Protein AF-A0A3N4SSG2-F1 (afdb_monomer_lite)

Radius of gyration: 21.21 Å; chains: 1; bounding box: 49×54×60 Å

Sequence (243 aa):
MAHTASTTADAMEAFRTALRAQTAEPPPATEAPTWLWRLATALHGELPPPDADAWATRLRDLLRTAGAPAGLRAVHVWQTDTVLPLLAEAVDIDTAASADLHRAAARGATADRDTWRAALHPVLLCLHEAAYDRASAYAEGHAGARDYALANGHSAAEADAYGHEYARLSSGANARAFAETHAEALGPALAAAYAADDCPAYADTYPGAQVRAVVRASTARDDGSAAQHLAEGLLTALTAPRR

Structure (mmCIF, N/CA/C/O backbone):
data_AF-A0A3N4SSG2-F1
#
_entry.id   AF-A0A3N4SSG2-F1
#
loop_
_atom_site.group_PDB
_atom_site.id
_atom_site.type_symbol
_atom_site.label_atom_id
_atom_site.label_alt_id
_atom_site.label_comp_id
_atom_site.label_asym_id
_atom_site.label_entity_id
_atom_site.label_seq_id
_atom_site.pdbx_PDB_ins_code
_atom_site.Cartn_x
_atom_site.Cartn_y
_atom_site.Cartn_z
_atom_site.occupancy
_atom_site.B_iso_or_equiv
_atom_site.auth_seq_id
_atom_site.auth_comp_id
_atom_site.auth_asym_id
_atom_site.auth_atom_id
_atom_site.pdbx_PDB_model_num
ATOM 1 N N . MET A 1 1 ? -9.831 32.848 24.841 1.00 53.44 1 MET A N 1
ATOM 2 C CA . MET A 1 1 ? -10.361 32.075 23.692 1.00 53.44 1 MET A CA 1
ATOM 3 C C . MET A 1 1 ? -9.525 32.218 22.416 1.00 53.44 1 MET A C 1
ATOM 5 O O . MET A 1 1 ? -9.456 31.251 21.678 1.00 53.44 1 MET A O 1
ATOM 9 N N . ALA A 1 2 ? -8.832 33.340 22.164 1.00 55.56 2 ALA A N 1
ATOM 10 C CA . ALA A 1 2 ? -7.980 33.493 20.970 1.00 55.56 2 ALA A CA 1
ATOM 11 C C . ALA A 1 2 ? -6.702 32.619 20.964 1.00 55.56 2 ALA A C 1
ATOM 13 O O . ALA A 1 2 ? -6.303 32.120 19.918 1.00 55.56 2 ALA A O 1
ATOM 14 N N . HIS A 1 3 ? -6.086 32.382 22.129 1.00 55.62 3 HIS A N 1
ATOM 15 C CA . HIS A 1 3 ? -4.830 31.624 22.226 1.00 55.62 3 HIS A CA 1
ATOM 16 C C . HIS A 1 3 ? -4.984 30.143 21.825 1.00 55.62 3 HIS A C 1
ATOM 18 O O . HIS A 1 3 ? -4.148 29.601 21.118 1.00 55.62 3 HIS A O 1
ATOM 24 N N . THR A 1 4 ? -6.100 29.508 22.195 1.00 63.19 4 THR A N 1
ATOM 25 C CA . THR A 1 4 ? -6.362 28.076 21.961 1.00 63.19 4 THR A CA 1
ATOM 26 C C . THR A 1 4 ? -6.702 27.753 20.498 1.00 63.19 4 THR A C 1
ATOM 28 O O . THR A 1 4 ? -6.376 26.674 20.002 1.00 63.19 4 THR A O 1
ATOM 31 N N . ALA A 1 5 ? -7.337 28.695 19.791 1.00 62.78 5 ALA A N 1
ATOM 32 C CA . ALA A 1 5 ? -7.659 28.556 18.371 1.00 62.78 5 ALA A CA 1
ATOM 33 C C . ALA A 1 5 ? -6.403 28.654 17.487 1.00 62.78 5 ALA A C 1
ATOM 35 O O . ALA A 1 5 ? -6.256 27.856 16.564 1.00 62.78 5 ALA A O 1
ATOM 36 N N . SER A 1 6 ? -5.471 29.560 17.823 1.00 70.00 6 SER A N 1
ATOM 37 C CA . SER A 1 6 ? -4.174 29.683 17.135 1.00 70.00 6 SER A CA 1
ATOM 38 C C . SER A 1 6 ? -3.381 28.379 17.218 1.00 70.00 6 SER A C 1
ATOM 40 O O . SER A 1 6 ? -3.009 27.823 16.195 1.00 70.00 6 SER A O 1
ATOM 42 N N . THR A 1 7 ? -3.252 27.802 18.418 1.00 74.94 7 THR A N 1
ATOM 43 C CA . THR A 1 7 ? -2.507 26.549 18.631 1.00 74.94 7 THR A CA 1
ATOM 44 C C . THR A 1 7 ? -3.068 25.366 17.833 1.00 74.94 7 THR A C 1
ATOM 46 O O . THR A 1 7 ? -2.316 24.493 17.407 1.00 74.94 7 THR A O 1
ATOM 49 N N . THR A 1 8 ? -4.385 25.326 17.607 1.00 79.50 8 THR A N 1
ATOM 50 C CA . THR A 1 8 ? -5.027 24.246 16.838 1.00 79.50 8 THR A CA 1
ATOM 51 C C . THR A 1 8 ? -4.768 24.394 15.337 1.00 79.50 8 THR A C 1
ATOM 53 O O . THR A 1 8 ? -4.483 23.403 14.665 1.00 79.50 8 THR A O 1
ATOM 56 N N . ALA A 1 9 ? -4.830 25.625 14.818 1.00 81.69 9 ALA A N 1
ATOM 57 C CA . ALA A 1 9 ? -4.500 25.917 13.426 1.00 81.69 9 ALA A CA 1
ATOM 58 C C . ALA A 1 9 ? -3.014 25.645 13.133 1.00 81.69 9 ALA A C 1
ATOM 60 O O . ALA A 1 9 ? -2.699 24.973 12.152 1.00 81.69 9 ALA A O 1
ATOM 61 N N . ASP A 1 10 ? -2.124 26.062 14.037 1.00 86.38 10 ASP A N 1
ATOM 62 C CA . ASP A 1 10 ? -0.678 25.843 13.923 1.00 86.38 10 ASP A CA 1
ATOM 63 C C . ASP A 1 10 ? -0.332 24.342 13.933 1.00 86.38 10 ASP A C 1
ATOM 65 O O . ASP A 1 10 ? 0.482 23.870 13.138 1.00 86.38 10 ASP A O 1
ATOM 69 N N . ALA A 1 11 ? -1.006 23.552 14.779 1.00 87.50 11 ALA A N 1
ATOM 70 C CA . ALA A 1 11 ? -0.827 22.102 14.824 1.00 87.50 11 ALA A CA 1
ATOM 71 C C . ALA A 1 11 ? -1.341 21.390 13.557 1.00 87.50 11 ALA A C 1
ATOM 73 O O . ALA A 1 11 ? -0.741 20.403 13.125 1.00 87.50 11 ALA A O 1
ATOM 74 N N . MET A 1 12 ? -2.439 21.867 12.960 1.00 91.12 12 MET A N 1
ATOM 75 C CA . MET A 1 12 ? -2.950 21.337 11.691 1.00 91.12 12 MET A CA 1
ATOM 76 C C . MET A 1 12 ? -1.987 21.635 10.538 1.00 91.12 12 MET A C 1
ATOM 78 O O . MET A 1 12 ? -1.704 20.751 9.729 1.00 91.12 12 MET A O 1
ATOM 82 N N . GLU A 1 13 ? -1.448 22.852 10.471 1.00 92.25 13 GLU A N 1
ATOM 83 C CA . GLU A 1 13 ? -0.504 23.209 9.413 1.00 92.25 13 GLU A CA 1
ATOM 84 C C . GLU A 1 13 ? 0.823 22.455 9.553 1.00 92.25 13 GLU A C 1
ATOM 86 O O . GLU A 1 13 ? 1.361 21.974 8.556 1.00 92.25 13 GLU A O 1
ATOM 91 N N . ALA A 1 14 ? 1.311 22.250 10.781 1.00 92.12 14 ALA A N 1
ATOM 92 C CA . ALA A 1 14 ? 2.476 21.404 11.035 1.00 92.12 14 ALA A CA 1
ATOM 93 C C . ALA A 1 14 ? 2.246 19.951 10.580 1.00 92.12 14 ALA A C 1
ATOM 95 O O . ALA A 1 14 ? 3.124 19.351 9.961 1.00 92.12 14 ALA A O 1
ATOM 96 N N . PHE A 1 15 ? 1.054 19.399 10.833 1.00 93.81 15 PHE A N 1
ATOM 97 C CA . PHE A 1 15 ? 0.670 18.056 10.387 1.00 93.81 15 PHE A CA 1
ATOM 98 C C . PHE A 1 15 ? 0.679 17.933 8.857 1.00 93.81 15 PHE A C 1
ATOM 100 O O . PHE A 1 15 ? 1.317 17.029 8.317 1.00 93.81 15 PHE A O 1
ATOM 107 N N . ARG A 1 16 ? 0.040 18.870 8.146 1.00 94.56 16 ARG A N 1
ATOM 108 C CA . ARG A 1 16 ? 0.038 18.884 6.673 1.00 94.56 16 ARG A CA 1
ATOM 109 C C . ARG A 1 16 ? 1.433 19.104 6.100 1.00 94.56 16 ARG A C 1
ATOM 111 O O . ARG A 1 16 ? 1.817 18.426 5.155 1.00 94.56 16 ARG A O 1
ATOM 118 N N . THR A 1 17 ? 2.210 20.012 6.686 1.00 94.56 17 THR A N 1
ATOM 119 C CA . THR A 1 17 ? 3.595 20.273 6.271 1.00 94.56 17 THR A CA 1
ATOM 120 C C . THR A 1 17 ? 4.450 19.015 6.378 1.00 94.56 17 THR A C 1
ATOM 122 O O . THR A 1 17 ? 5.192 18.709 5.451 1.00 94.56 17 THR A O 1
ATOM 125 N N . ALA A 1 18 ? 4.309 18.250 7.462 1.00 95.38 18 ALA A N 1
ATOM 126 C CA . ALA A 1 18 ? 5.030 16.996 7.644 1.00 95.38 18 ALA A CA 1
ATOM 127 C C . ALA A 1 18 ? 4.637 15.925 6.609 1.00 95.38 18 ALA A C 1
ATOM 129 O O . ALA A 1 18 ? 5.519 15.260 6.066 1.00 95.38 18 ALA A O 1
ATOM 130 N N . LEU A 1 19 ? 3.344 15.805 6.273 1.00 95.62 19 LEU A N 1
ATOM 131 C CA . LEU A 1 19 ? 2.875 14.907 5.206 1.00 95.62 19 LEU A CA 1
ATOM 132 C C . LEU A 1 19 ? 3.414 15.322 3.830 1.00 95.62 19 LEU A C 1
ATOM 134 O O . LEU A 1 19 ? 3.999 14.498 3.132 1.00 95.62 19 LEU A O 1
ATOM 138 N N . ARG A 1 20 ? 3.310 16.612 3.477 1.00 94.69 20 ARG A N 1
ATOM 139 C CA . ARG A 1 20 ? 3.844 17.165 2.217 1.00 94.69 20 ARG A CA 1
ATOM 140 C C . ARG A 1 20 ? 5.356 16.956 2.093 1.00 94.69 20 ARG A C 1
ATOM 142 O O . ARG A 1 20 ? 5.851 16.652 1.014 1.00 94.69 20 ARG A O 1
ATOM 149 N N . ALA A 1 21 ? 6.085 17.113 3.198 1.00 94.31 21 ALA A N 1
ATOM 150 C CA . ALA A 1 21 ? 7.526 16.879 3.271 1.00 94.31 21 ALA A CA 1
ATOM 151 C C . ALA A 1 21 ? 7.902 15.389 3.382 1.00 94.31 21 ALA A C 1
ATOM 153 O O . ALA A 1 21 ? 9.087 15.065 3.382 1.00 94.31 21 ALA A O 1
ATOM 154 N N . GLN A 1 22 ? 6.913 14.497 3.492 1.00 92.31 22 GLN A N 1
ATOM 155 C CA . GLN A 1 22 ? 7.077 13.054 3.650 1.00 92.31 22 GLN A CA 1
ATOM 156 C C . GLN A 1 22 ? 8.037 12.669 4.783 1.00 92.31 22 GLN A C 1
ATOM 158 O O . GLN A 1 22 ? 8.913 11.815 4.626 1.00 92.31 22 GLN A O 1
ATOM 163 N N . THR A 1 23 ? 7.891 13.308 5.946 1.00 92.06 23 THR A N 1
ATOM 164 C CA . THR A 1 23 ? 8.766 13.031 7.091 1.00 92.06 23 THR A CA 1
ATOM 165 C C . THR A 1 23 ? 8.619 11.583 7.561 1.00 92.06 23 THR A C 1
ATOM 167 O O . THR A 1 23 ? 7.528 11.011 7.547 1.00 92.06 23 THR A O 1
ATOM 170 N N . ALA A 1 24 ? 9.720 10.976 8.014 1.00 86.12 24 ALA A N 1
ATOM 171 C CA . ALA A 1 24 ? 9.723 9.581 8.467 1.00 86.12 24 ALA A CA 1
ATOM 172 C C . ALA A 1 24 ? 8.857 9.353 9.720 1.00 86.12 24 ALA A C 1
ATOM 174 O O . ALA A 1 24 ? 8.292 8.273 9.899 1.00 86.12 24 ALA A O 1
ATOM 175 N N . GLU A 1 25 ? 8.742 10.379 10.563 1.00 87.31 25 GLU A N 1
ATOM 176 C CA . GLU A 1 25 ? 8.008 10.352 11.825 1.00 87.31 25 GLU A CA 1
ATOM 177 C C . GLU A 1 25 ? 6.927 11.441 11.860 1.00 87.31 25 GLU A C 1
ATOM 179 O O . GLU A 1 25 ? 7.105 12.506 11.247 1.00 87.31 25 GLU A O 1
ATOM 184 N N . PRO A 1 26 ? 5.807 11.188 12.566 1.00 88.31 26 PRO A N 1
ATOM 185 C CA . PRO A 1 26 ? 4.766 12.183 12.755 1.00 88.31 26 PRO A CA 1
ATOM 186 C C . PRO A 1 26 ? 5.250 13.315 13.673 1.00 88.31 26 PRO A C 1
ATOM 188 O O . PRO A 1 26 ? 6.042 13.078 14.588 1.00 88.31 26 PRO A O 1
ATOM 191 N N . PRO A 1 27 ? 4.716 14.542 13.526 1.00 87.75 27 PRO A N 1
ATOM 192 C CA . PRO A 1 27 ? 4.934 15.594 14.511 1.00 87.75 27 PRO A CA 1
ATOM 193 C C . PRO A 1 27 ? 4.531 15.120 15.920 1.00 87.75 27 PRO A C 1
ATOM 195 O O . PRO A 1 27 ? 3.478 14.482 16.038 1.00 87.75 27 PRO A O 1
ATOM 198 N N . PRO A 1 28 ? 5.270 15.478 16.991 1.00 78.94 28 PRO A N 1
ATOM 199 C CA . PRO A 1 28 ? 5.044 14.948 18.342 1.00 78.94 28 PRO A CA 1
ATOM 200 C C . PRO A 1 28 ? 3.601 15.074 18.855 1.00 78.94 28 PRO A C 1
ATOM 202 O O . PRO A 1 28 ? 3.103 14.187 19.536 1.00 78.94 28 PRO A O 1
ATOM 205 N N . ALA A 1 29 ? 2.892 16.141 18.476 1.00 78.31 29 ALA A N 1
ATOM 206 C CA . ALA A 1 29 ? 1.505 16.391 18.879 1.00 78.31 29 ALA A CA 1
ATOM 207 C C . ALA A 1 29 ? 0.458 15.484 18.191 1.00 78.31 29 ALA A C 1
ATOM 209 O O . ALA A 1 29 ? -0.743 15.625 18.437 1.00 78.31 29 ALA A O 1
ATOM 210 N N . THR A 1 30 ? 0.875 14.615 17.268 1.00 79.81 30 THR A N 1
ATOM 211 C CA . THR A 1 30 ? -0.032 13.811 16.437 1.00 79.81 30 THR A CA 1
ATOM 212 C C . THR A 1 30 ? -0.451 12.508 17.112 1.00 79.81 30 THR A C 1
ATOM 214 O O . THR A 1 30 ? -1.569 12.060 16.876 1.00 79.81 30 THR A O 1
ATOM 217 N N . GLU A 1 31 ? 0.432 11.913 17.924 1.00 84.19 31 GLU A N 1
ATOM 218 C CA . GLU A 1 31 ? 0.245 10.609 18.594 1.00 84.19 31 GLU A CA 1
ATOM 219 C C . GLU A 1 31 ? -0.129 9.441 17.650 1.00 84.19 31 GLU A C 1
ATOM 221 O O . GLU A 1 31 ? -0.597 8.395 18.093 1.00 84.19 31 GLU A O 1
ATOM 226 N N . ALA A 1 32 ? 0.085 9.578 16.336 1.00 89.44 32 ALA A N 1
ATOM 227 C CA . ALA A 1 32 ? -0.205 8.513 15.379 1.00 89.44 32 ALA A CA 1
ATOM 228 C C . ALA A 1 32 ? 0.829 7.376 15.484 1.00 89.44 32 ALA A C 1
ATOM 230 O O . ALA A 1 32 ? 2.030 7.655 15.524 1.00 89.44 32 ALA A O 1
ATOM 231 N N . PRO A 1 33 ? 0.406 6.097 15.454 1.00 93.69 33 PRO A N 1
ATOM 232 C CA . PRO A 1 33 ? 1.345 4.986 15.401 1.00 93.69 33 PRO A CA 1
ATOM 233 C C . PRO A 1 33 ? 2.116 4.995 14.076 1.00 93.69 33 PRO A C 1
ATOM 235 O O . PRO A 1 33 ? 1.582 5.378 13.031 1.00 93.69 33 PRO A O 1
ATOM 238 N N . THR A 1 34 ? 3.364 4.519 14.102 1.00 94.62 34 THR A N 1
ATOM 239 C CA . THR A 1 34 ? 4.294 4.563 12.959 1.00 94.62 34 THR A CA 1
ATOM 240 C C . THR A 1 34 ? 3.708 3.967 11.682 1.00 94.62 34 THR A C 1
ATOM 242 O O . THR A 1 34 ? 3.887 4.531 10.604 1.00 94.62 34 THR A O 1
ATOM 245 N N . TRP A 1 35 ? 2.972 2.854 11.776 1.00 96.19 35 TRP A N 1
ATOM 246 C CA . TRP A 1 35 ? 2.341 2.244 10.603 1.00 96.19 35 TRP A CA 1
ATOM 247 C C . TRP A 1 35 ? 1.295 3.164 9.961 1.00 96.19 35 TRP A C 1
ATOM 249 O O . TRP A 1 35 ? 1.234 3.250 8.735 1.00 96.19 35 TRP A O 1
ATOM 259 N N . LEU A 1 36 ? 0.502 3.876 10.772 1.00 96.88 36 LEU A N 1
ATOM 260 C CA . LEU A 1 36 ? -0.542 4.772 10.282 1.00 96.88 36 LEU A CA 1
ATOM 261 C C . LEU A 1 36 ? 0.084 6.007 9.655 1.00 96.88 36 LEU A C 1
ATOM 263 O O . LEU A 1 36 ? -0.369 6.444 8.605 1.00 96.88 36 LEU A O 1
ATOM 267 N N . TRP A 1 37 ? 1.150 6.534 10.258 1.00 96.88 37 TRP A N 1
ATOM 268 C CA . TRP A 1 37 ? 1.902 7.631 9.663 1.00 96.88 37 TRP A CA 1
ATOM 269 C C . TRP A 1 37 ? 2.487 7.239 8.300 1.00 96.88 37 TRP A C 1
ATOM 271 O O . TRP A 1 37 ? 2.285 7.950 7.322 1.00 96.88 37 TRP A O 1
ATOM 281 N N . ARG A 1 38 ? 3.119 6.060 8.191 1.00 97.06 38 ARG A N 1
ATOM 282 C CA . ARG A 1 38 ? 3.663 5.547 6.917 1.00 97.06 38 ARG A CA 1
ATOM 283 C C . ARG A 1 38 ? 2.583 5.390 5.838 1.00 97.06 38 ARG A C 1
ATOM 285 O O . ARG A 1 38 ? 2.840 5.725 4.683 1.00 97.06 38 ARG A O 1
ATOM 292 N N . LEU A 1 39 ? 1.393 4.899 6.200 1.00 97.62 39 LEU A N 1
ATOM 293 C CA . LEU A 1 39 ? 0.245 4.836 5.287 1.00 97.62 39 LEU A CA 1
ATOM 294 C C . LEU A 1 39 ? -0.245 6.229 4.896 1.00 97.62 39 LEU A C 1
ATOM 296 O O . LEU A 1 39 ? -0.466 6.487 3.718 1.00 97.62 39 LEU A O 1
ATOM 300 N N . ALA A 1 40 ? -0.395 7.124 5.871 1.00 97.50 40 ALA A N 1
ATOM 301 C CA . ALA A 1 40 ? -0.956 8.441 5.639 1.00 97.50 40 ALA A CA 1
ATOM 302 C C . ALA A 1 40 ? -0.068 9.310 4.753 1.00 97.50 40 ALA A C 1
ATOM 304 O O . ALA A 1 40 ? -0.571 9.962 3.844 1.00 97.50 40 ALA A O 1
ATOM 305 N N . THR A 1 41 ? 1.245 9.261 4.967 1.00 97.56 41 THR A N 1
ATOM 306 C CA . THR A 1 41 ? 2.227 9.926 4.110 1.00 97.56 41 THR A CA 1
ATOM 307 C C . THR A 1 41 ? 2.172 9.397 2.680 1.00 97.56 41 THR A C 1
ATOM 309 O O . THR A 1 41 ? 2.202 10.184 1.739 1.00 97.56 41 THR A O 1
ATOM 312 N N . ALA A 1 42 ? 2.060 8.076 2.499 1.00 97.19 42 ALA A N 1
ATOM 313 C CA . ALA A 1 42 ? 1.954 7.495 1.165 1.00 97.19 42 ALA A CA 1
ATOM 314 C C . ALA A 1 42 ? 0.651 7.902 0.466 1.00 97.19 42 ALA A C 1
ATOM 316 O O . ALA A 1 42 ? 0.705 8.368 -0.662 1.00 97.19 42 ALA A O 1
ATOM 317 N N . LEU A 1 43 ? -0.498 7.789 1.137 1.00 97.25 43 LEU A N 1
ATOM 318 C CA . LEU A 1 43 ? -1.795 8.169 0.567 1.00 97.25 43 LEU A CA 1
ATOM 319 C C . LEU A 1 43 ? -1.865 9.664 0.246 1.00 97.25 43 LEU A C 1
ATOM 321 O O . LEU A 1 43 ? -2.325 10.023 -0.829 1.00 97.25 43 LEU A O 1
ATOM 325 N N . HIS A 1 44 ? -1.363 10.532 1.131 1.00 97.06 44 HIS A N 1
ATOM 326 C CA . HIS A 1 44 ? -1.292 11.975 0.873 1.00 97.06 44 HIS A CA 1
ATOM 327 C C . HIS A 1 44 ? -0.488 12.288 -0.395 1.00 97.06 44 HIS A C 1
ATOM 329 O O . HIS A 1 44 ? -0.930 13.102 -1.197 1.00 97.06 44 HIS A O 1
ATOM 335 N N . GLY A 1 45 ? 0.640 11.600 -0.608 1.00 95.31 45 GLY A N 1
ATOM 336 C CA . GLY A 1 45 ? 1.473 11.777 -1.800 1.00 95.31 45 GLY A CA 1
ATOM 337 C C . GLY A 1 45 ? 0.858 11.263 -3.108 1.00 95.31 45 GLY A C 1
ATOM 338 O O . GLY A 1 45 ? 1.256 11.732 -4.170 1.00 95.31 45 GLY A O 1
ATOM 339 N N . GLU A 1 46 ? -0.093 10.328 -3.043 1.00 94.69 46 GLU A N 1
ATOM 340 C CA . GLU A 1 46 ? -0.791 9.778 -4.218 1.00 94.69 46 GLU A CA 1
ATOM 341 C C . GLU A 1 46 ? -2.095 10.533 -4.548 1.00 94.69 46 GLU A C 1
ATOM 343 O O . GLU A 1 46 ? -2.643 10.380 -5.639 1.00 94.69 46 GLU A O 1
ATOM 348 N N . LEU A 1 47 ? -2.611 11.352 -3.625 1.00 94.38 47 LEU A N 1
ATOM 349 C CA . LEU A 1 47 ? -3.816 12.154 -3.839 1.00 94.38 47 LEU A CA 1
ATOM 350 C C . LEU A 1 47 ? -3.505 13.465 -4.588 1.00 94.38 47 LEU A C 1
ATOM 352 O O . LEU A 1 47 ? -2.457 14.079 -4.363 1.00 94.38 47 LEU A O 1
ATOM 356 N N . PRO A 1 48 ? -4.438 13.981 -5.413 1.00 91.19 48 PRO A N 1
ATOM 357 C CA . PRO A 1 48 ? -4.338 15.335 -5.948 1.00 91.19 48 PRO A CA 1
ATOM 358 C C . PRO A 1 48 ? -4.201 16.374 -4.818 1.00 91.19 48 PRO A C 1
ATOM 360 O O . PRO A 1 48 ? -4.892 16.252 -3.805 1.00 91.19 48 PRO A O 1
ATOM 363 N N . PRO A 1 49 ? -3.388 17.442 -4.971 1.00 86.50 49 PRO A N 1
ATOM 364 C CA . PRO A 1 49 ? -3.111 18.392 -3.889 1.00 86.50 49 PRO A CA 1
ATOM 365 C C . PRO A 1 49 ? -4.329 18.952 -3.123 1.00 86.50 49 PRO A C 1
ATOM 367 O O . PRO A 1 49 ? -4.264 18.987 -1.891 1.00 86.50 49 PRO A O 1
ATOM 370 N N . PRO A 1 50 ? -5.438 19.383 -3.771 1.00 86.69 50 PRO A N 1
ATOM 371 C CA . PRO A 1 50 ? -6.593 19.886 -3.024 1.00 86.69 50 PRO A CA 1
ATOM 372 C C . PRO A 1 50 ? -7.277 18.792 -2.187 1.00 86.69 50 PRO A C 1
ATOM 374 O O . PRO A 1 50 ? -7.714 19.064 -1.067 1.00 86.69 50 PRO A O 1
ATOM 377 N N . ASP A 1 51 ? -7.318 17.558 -2.689 1.00 93.75 51 ASP A N 1
ATOM 378 C CA . ASP A 1 51 ? -7.953 16.423 -2.016 1.00 93.75 51 ASP A CA 1
ATOM 379 C C . ASP A 1 51 ? -7.068 15.877 -0.893 1.00 93.75 51 ASP A C 1
ATOM 381 O O . ASP A 1 51 ? -7.563 15.529 0.179 1.00 93.75 51 ASP A O 1
ATOM 385 N N . ALA A 1 52 ? -5.749 15.885 -1.097 1.00 95.12 52 ALA A N 1
ATOM 386 C CA . ALA A 1 52 ? -4.756 15.442 -0.128 1.00 95.12 52 ALA A CA 1
ATOM 387 C C . ALA A 1 52 ? -4.845 16.236 1.187 1.00 95.12 52 ALA A C 1
ATOM 389 O O . ALA A 1 52 ? -4.902 15.654 2.274 1.00 95.12 52 ALA A O 1
ATOM 390 N N . ASP A 1 53 ? -4.917 17.569 1.112 1.00 94.88 53 ASP A N 1
ATOM 391 C CA . ASP A 1 53 ? -4.998 18.431 2.298 1.00 94.88 53 ASP A CA 1
ATOM 392 C C . ASP A 1 53 ? -6.364 18.362 2.997 1.00 94.88 53 ASP A C 1
ATOM 394 O O . ASP A 1 53 ? -6.434 18.442 4.232 1.00 94.88 53 ASP A O 1
ATOM 398 N N . ALA A 1 54 ? -7.446 18.197 2.228 1.00 95.50 54 ALA A N 1
ATOM 399 C CA . ALA A 1 54 ? -8.788 17.992 2.767 1.00 95.50 54 ALA A CA 1
ATOM 400 C C . ALA A 1 54 ? -8.887 16.649 3.509 1.00 95.50 54 ALA A C 1
ATOM 402 O O . ALA A 1 54 ? -9.383 16.585 4.640 1.00 95.50 54 ALA A O 1
ATOM 403 N N . TRP A 1 55 ? -8.352 15.586 2.908 1.00 97.50 55 TRP A N 1
ATOM 404 C CA . TRP A 1 55 ? -8.263 14.261 3.508 1.00 97.50 55 TRP A CA 1
ATOM 405 C C . TRP A 1 55 ? -7.383 14.260 4.768 1.00 97.50 55 TRP A C 1
ATOM 407 O O . TRP A 1 55 ? -7.805 13.759 5.814 1.00 97.50 55 TRP A O 1
ATOM 417 N N . ALA A 1 56 ? -6.213 14.907 4.727 1.00 96.81 56 ALA A N 1
ATOM 418 C CA . ALA A 1 56 ? -5.311 15.031 5.875 1.00 96.81 56 ALA A CA 1
ATOM 419 C C . ALA A 1 56 ? -5.991 15.699 7.081 1.00 96.81 56 ALA A C 1
ATOM 421 O O . ALA A 1 56 ? -5.805 15.272 8.222 1.00 96.81 56 ALA A O 1
ATOM 422 N N . THR A 1 57 ? -6.829 16.713 6.846 1.00 95.31 57 THR A N 1
ATOM 423 C CA . THR A 1 57 ? -7.617 17.339 7.916 1.00 95.31 57 THR A CA 1
ATOM 424 C C . THR A 1 57 ? -8.612 16.380 8.541 1.00 95.31 57 THR A C 1
ATOM 426 O O . THR A 1 57 ? -8.659 16.286 9.767 1.00 95.31 57 THR A O 1
ATOM 429 N N . ARG A 1 58 ? -9.348 15.617 7.725 1.00 96.88 58 ARG A N 1
ATOM 430 C CA . ARG A 1 58 ? -10.294 14.608 8.224 1.00 96.88 58 ARG A CA 1
ATOM 431 C C . ARG A 1 58 ? -9.584 13.535 9.048 1.00 96.88 58 ARG A C 1
ATOM 433 O O . ARG A 1 58 ? -10.062 13.192 10.127 1.00 96.88 58 ARG A O 1
ATOM 440 N N . LEU A 1 59 ? -8.423 13.058 8.593 1.00 96.69 59 LEU A N 1
ATOM 441 C CA . LEU A 1 59 ? -7.602 12.110 9.350 1.00 96.69 59 LEU A CA 1
ATOM 442 C C . LEU A 1 59 ? -7.155 12.696 10.695 1.00 96.69 59 LEU A C 1
ATOM 444 O O . LEU A 1 59 ? -7.264 12.039 11.731 1.00 96.69 59 LEU A O 1
ATOM 448 N N . ARG A 1 60 ? -6.661 13.938 10.704 1.00 94.25 60 ARG A N 1
ATOM 449 C CA . ARG A 1 60 ? -6.190 14.584 11.932 1.00 94.25 60 ARG A CA 1
ATOM 450 C C . ARG A 1 60 ? -7.321 14.798 12.937 1.00 94.25 60 ARG A C 1
ATOM 452 O O . ARG A 1 60 ? -7.119 14.559 14.128 1.00 94.25 60 ARG A O 1
ATOM 459 N N . ASP A 1 61 ? -8.496 15.213 12.475 1.00 93.50 61 ASP A N 1
ATOM 460 C CA . ASP A 1 61 ? -9.676 15.347 13.329 1.00 93.50 61 ASP A CA 1
ATOM 461 C C . ASP A 1 61 ? -10.146 14.003 13.887 1.00 93.50 61 ASP A C 1
ATOM 463 O O . ASP A 1 61 ? -10.500 13.924 15.066 1.00 93.50 61 ASP A O 1
ATOM 467 N N . LEU A 1 62 ? -10.079 12.933 13.090 1.00 93.75 62 LEU A N 1
ATOM 468 C CA . LEU A 1 62 ? -10.356 11.576 13.558 1.00 93.75 62 LEU A CA 1
ATOM 469 C C . LEU A 1 62 ? -9.389 11.186 14.678 1.00 93.75 62 LEU A C 1
ATOM 471 O O . LEU A 1 62 ? -9.833 10.795 15.753 1.00 93.75 62 LEU A O 1
ATOM 475 N N . LEU A 1 63 ? -8.081 11.364 14.480 1.00 92.00 63 LEU A N 1
ATOM 476 C CA . LEU A 1 63 ? -7.075 11.032 15.495 1.00 92.00 63 LEU A CA 1
ATOM 477 C C . LEU A 1 63 ? -7.256 11.831 16.787 1.00 92.00 63 LEU A C 1
ATOM 479 O O . LEU A 1 63 ? -7.066 11.302 17.878 1.00 92.00 63 LEU A O 1
ATOM 483 N N . ARG A 1 64 ? -7.666 13.096 16.680 1.00 90.94 64 ARG A N 1
ATOM 484 C CA . ARG A 1 64 ? -7.934 13.950 17.842 1.00 90.94 64 ARG A CA 1
ATOM 485 C C . ARG A 1 64 ? -9.191 13.528 18.608 1.00 90.94 64 ARG A C 1
ATOM 487 O O . ARG A 1 64 ? -9.247 13.710 19.819 1.00 90.94 64 ARG A O 1
ATOM 494 N N . THR A 1 65 ? -10.216 13.043 17.911 1.00 90.38 65 THR A N 1
ATOM 495 C CA . THR A 1 65 ? -11.529 12.739 18.507 1.00 90.38 65 THR A CA 1
ATOM 496 C C . THR A 1 65 ? -11.640 11.295 18.989 1.00 90.38 65 THR A C 1
ATOM 498 O O . THR A 1 65 ? -12.169 11.061 20.072 1.00 90.38 65 THR A O 1
ATOM 501 N N . ALA A 1 66 ? -11.130 10.339 18.213 1.00 87.31 66 ALA A N 1
ATOM 502 C CA . ALA A 1 66 ? -11.174 8.909 18.510 1.00 87.31 66 ALA A CA 1
ATOM 503 C C . ALA A 1 66 ? -9.900 8.387 19.201 1.00 87.31 66 ALA A C 1
ATOM 505 O O . ALA A 1 66 ? -9.918 7.289 19.757 1.00 87.31 66 ALA A O 1
ATOM 506 N N . GLY A 1 67 ? -8.814 9.166 19.186 1.00 85.94 67 GLY A N 1
ATOM 507 C CA . GLY A 1 67 ? -7.497 8.739 19.651 1.00 85.94 67 GLY A CA 1
ATOM 508 C C . GLY A 1 67 ? -6.752 7.878 18.627 1.00 85.94 67 GLY A C 1
ATOM 509 O O . GLY A 1 67 ? -7.258 7.547 17.551 1.00 85.94 67 GLY A O 1
ATOM 510 N N . 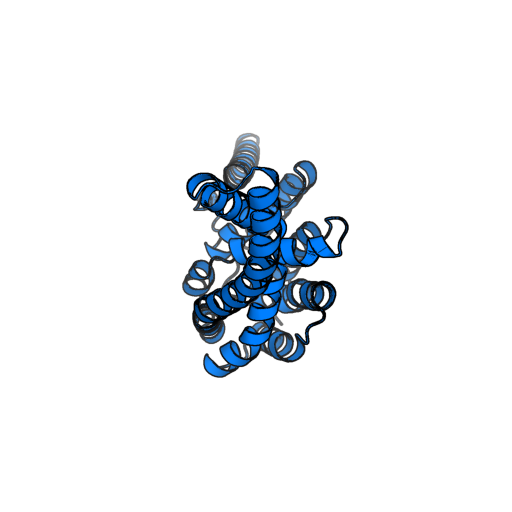ALA A 1 68 ? -5.519 7.513 18.972 1.00 85.31 68 ALA A N 1
ATOM 511 C CA . ALA A 1 68 ? -4.706 6.618 18.162 1.00 85.31 68 ALA A CA 1
ATOM 512 C C . ALA A 1 68 ? -5.310 5.199 18.124 1.00 85.31 68 ALA A C 1
ATOM 514 O O . ALA A 1 68 ? -5.715 4.673 19.168 1.00 85.31 68 ALA A O 1
ATOM 515 N N . PRO A 1 69 ? -5.353 4.538 16.951 1.00 89.06 69 PRO A N 1
ATOM 516 C CA . PRO A 1 69 ? -5.804 3.156 16.877 1.00 89.06 69 PRO A CA 1
ATOM 517 C C . PRO A 1 69 ? -4.848 2.236 17.648 1.00 89.06 69 PRO A C 1
ATOM 519 O O . PRO A 1 69 ? -3.628 2.325 17.514 1.00 89.06 69 PRO A O 1
ATOM 522 N N . ALA A 1 70 ? -5.427 1.321 18.427 1.00 86.88 70 ALA A N 1
ATOM 523 C CA . ALA A 1 70 ? -4.700 0.231 19.071 1.00 86.88 70 ALA A CA 1
ATOM 524 C C . ALA A 1 70 ? -4.805 -1.045 18.222 1.00 86.88 70 ALA A C 1
ATOM 526 O O . ALA A 1 70 ? -5.904 -1.375 17.759 1.00 86.88 70 ALA A O 1
ATOM 527 N N . GLY A 1 71 ? -3.682 -1.750 18.066 1.00 93.62 71 GLY A N 1
ATOM 528 C CA . GLY A 1 71 ? -3.577 -2.957 17.240 1.00 93.62 71 GLY A CA 1
ATOM 529 C C . GLY A 1 71 ? -3.774 -2.696 15.741 1.00 93.62 71 GLY A C 1
ATOM 530 O O . GLY A 1 71 ? -3.848 -1.551 15.280 1.00 93.62 71 GLY A O 1
ATOM 531 N N . LEU A 1 72 ? -3.900 -3.778 14.978 1.00 97.19 72 LEU A N 1
ATOM 532 C CA . LEU A 1 72 ? -4.038 -3.798 13.520 1.00 97.19 72 LEU A CA 1
ATOM 533 C C . LEU A 1 72 ? -5.485 -3.984 13.058 1.00 97.19 72 LEU A C 1
ATOM 535 O O . LEU A 1 72 ? -5.741 -4.133 11.866 1.00 97.19 72 LEU A O 1
ATOM 539 N N . ARG A 1 73 ? -6.475 -3.918 13.956 1.00 96.88 73 ARG A N 1
ATOM 540 C CA . ARG A 1 73 ? -7.891 -4.088 13.584 1.00 96.88 73 ARG A CA 1
ATOM 541 C C . ARG A 1 73 ? -8.316 -3.199 12.408 1.00 96.88 73 ARG A C 1
ATOM 543 O O . ARG A 1 73 ? -8.965 -3.688 11.487 1.00 96.88 73 ARG A O 1
ATOM 550 N N . ALA A 1 74 ? -7.966 -1.912 12.437 1.00 97.19 74 ALA A N 1
ATOM 551 C CA . ALA A 1 74 ? -8.295 -0.986 11.349 1.00 97.19 74 ALA A CA 1
ATOM 552 C C . ALA A 1 74 ? -7.617 -1.395 10.031 1.00 97.19 74 ALA A C 1
ATOM 554 O O . ALA A 1 74 ? -8.227 -1.286 8.974 1.00 97.19 74 ALA A O 1
ATOM 555 N N . VAL A 1 75 ? -6.399 -1.944 10.092 1.00 98.25 75 VAL A N 1
ATOM 556 C CA . VAL A 1 75 ? -5.714 -2.508 8.921 1.00 98.25 75 VAL A CA 1
ATOM 557 C C . VAL A 1 75 ? -6.492 -3.703 8.379 1.00 98.25 75 VAL A C 1
ATOM 559 O O . VAL A 1 75 ? -6.737 -3.758 7.183 1.00 98.25 75 VAL A O 1
ATOM 562 N N . HIS A 1 76 ? -6.945 -4.629 9.225 1.00 98.50 76 HIS A N 1
ATOM 563 C CA . HIS A 1 76 ? -7.721 -5.783 8.762 1.00 98.50 76 HIS A CA 1
ATOM 564 C C . HIS A 1 76 ? -9.066 -5.397 8.125 1.00 98.50 76 HIS A C 1
ATOM 566 O O . HIS A 1 76 ? -9.435 -5.961 7.095 1.00 98.50 76 HIS A O 1
ATOM 572 N N . VAL A 1 77 ? -9.776 -4.419 8.696 1.00 98.31 77 VAL A N 1
ATOM 573 C CA . VAL A 1 77 ? -11.013 -3.881 8.100 1.00 98.31 77 VAL A CA 1
ATOM 574 C C . VAL A 1 77 ? -10.713 -3.241 6.746 1.00 98.31 77 VAL A C 1
ATOM 576 O O . VAL A 1 77 ? -11.336 -3.595 5.753 1.00 98.31 77 VAL A O 1
ATOM 579 N N . TRP A 1 78 ? -9.706 -2.371 6.681 1.00 98.50 78 TRP A N 1
ATOM 580 C CA . TRP A 1 78 ? -9.313 -1.693 5.447 1.00 98.50 78 TRP A CA 1
ATOM 581 C C . TRP A 1 78 ? -8.861 -2.662 4.346 1.00 98.50 78 TRP A C 1
ATOM 583 O O . TRP A 1 78 ? -9.237 -2.509 3.185 1.00 98.50 78 TRP A O 1
ATOM 593 N N . GLN A 1 79 ? -8.106 -3.700 4.710 1.00 98.38 79 GLN A N 1
ATOM 594 C CA . GLN A 1 79 ? -7.692 -4.747 3.779 1.00 98.38 79 GLN A CA 1
ATOM 595 C C . GLN A 1 79 ? -8.905 -5.478 3.190 1.00 98.38 79 GLN A C 1
ATOM 597 O O . GLN A 1 79 ? -8.997 -5.638 1.977 1.00 98.38 79 GLN A O 1
ATOM 602 N N . THR A 1 80 ? -9.867 -5.861 4.035 1.00 98.06 80 THR A N 1
ATOM 603 C CA . THR A 1 80 ? -11.058 -6.620 3.615 1.00 98.06 80 THR A CA 1
ATOM 604 C C . THR A 1 80 ? -12.017 -5.789 2.769 1.00 98.06 80 THR A C 1
ATOM 606 O O . THR A 1 80 ? -12.525 -6.277 1.763 1.00 98.06 80 THR A O 1
ATOM 609 N N . ASP A 1 81 ? -12.282 -4.552 3.187 1.00 97.88 81 ASP A N 1
ATOM 610 C CA . ASP A 1 81 ? -13.379 -3.747 2.644 1.00 97.88 81 ASP A CA 1
ATOM 611 C C . ASP A 1 81 ? -12.916 -2.792 1.534 1.00 97.88 81 ASP A C 1
ATOM 613 O O . ASP A 1 81 ? -13.741 -2.158 0.881 1.00 97.88 81 ASP A O 1
ATOM 617 N N . THR A 1 82 ? -11.604 -2.642 1.323 1.00 97.69 82 THR A N 1
ATOM 618 C CA . THR A 1 82 ? -11.060 -1.689 0.343 1.00 97.69 82 THR A CA 1
ATOM 619 C C . THR A 1 82 ? -9.927 -2.283 -0.483 1.00 97.69 82 THR A C 1
ATOM 621 O O . THR A 1 82 ? -10.048 -2.353 -1.702 1.00 97.69 82 THR A O 1
ATOM 624 N N . VAL A 1 83 ? -8.834 -2.731 0.142 1.00 97.44 83 VAL A N 1
ATOM 625 C CA . VAL A 1 83 ? -7.626 -3.124 -0.609 1.00 97.44 83 VAL A CA 1
ATOM 626 C C . VAL A 1 83 ? -7.859 -4.381 -1.449 1.00 97.44 83 VAL A C 1
ATOM 628 O O . VAL A 1 83 ? -7.594 -4.373 -2.647 1.00 97.44 83 VAL A O 1
ATOM 631 N N . LEU A 1 84 ? -8.361 -5.462 -0.848 1.00 97.31 84 LEU A N 1
ATOM 632 C CA . LEU A 1 84 ? -8.557 -6.733 -1.547 1.00 97.31 84 LEU A CA 1
ATOM 633 C C . LEU A 1 84 ? -9.622 -6.657 -2.657 1.00 97.31 84 LEU A C 1
ATOM 635 O O . LEU A 1 84 ? -9.359 -7.213 -3.723 1.00 97.31 84 LEU A O 1
ATOM 639 N N . PRO A 1 85 ? -10.768 -5.962 -2.487 1.00 95.62 85 PRO A N 1
ATOM 640 C CA . PRO A 1 85 ? -11.698 -5.710 -3.588 1.00 95.62 85 PRO A CA 1
ATOM 641 C C . PRO A 1 85 ? -11.059 -4.953 -4.758 1.00 95.62 85 PRO A C 1
ATOM 643 O O . PRO A 1 85 ? -11.167 -5.403 -5.896 1.00 95.62 85 PRO A O 1
ATOM 646 N N . LEU A 1 86 ? -10.317 -3.871 -4.482 1.00 93.75 86 LEU A N 1
ATOM 647 C CA . LEU A 1 86 ? -9.608 -3.119 -5.525 1.00 93.75 86 LEU A CA 1
ATOM 648 C C . LEU A 1 86 ? -8.599 -3.996 -6.276 1.00 93.75 86 LEU A C 1
ATOM 650 O O . LEU A 1 86 ? -8.473 -3.892 -7.493 1.00 93.75 86 LEU A O 1
ATOM 654 N N . LEU A 1 87 ? -7.887 -4.879 -5.569 1.00 93.25 87 LEU A N 1
ATOM 655 C CA . LEU A 1 87 ? -6.950 -5.808 -6.198 1.00 93.25 87 LEU A CA 1
ATOM 656 C C . LEU A 1 87 ? -7.655 -6.884 -7.023 1.00 93.25 87 LEU A C 1
ATOM 658 O O . LEU A 1 87 ? -7.214 -7.161 -8.135 1.00 93.25 87 LEU A O 1
ATOM 662 N N . ALA A 1 88 ? -8.747 -7.463 -6.524 1.00 93.44 88 ALA A N 1
ATOM 663 C CA . ALA A 1 88 ? -9.520 -8.450 -7.274 1.00 93.44 88 ALA A CA 1
ATOM 664 C C . ALA A 1 88 ? -9.989 -7.878 -8.625 1.00 93.44 88 ALA A C 1
ATOM 666 O O . ALA A 1 88 ? -9.874 -8.547 -9.648 1.00 93.44 88 ALA A O 1
ATOM 667 N N . GLU A 1 89 ? -10.423 -6.616 -8.647 1.00 89.62 89 GLU A N 1
ATOM 668 C CA . GLU A 1 89 ? -10.808 -5.910 -9.875 1.00 89.62 89 GLU A CA 1
ATOM 669 C C . GLU A 1 89 ? -9.609 -5.556 -10.771 1.00 89.62 89 GLU A C 1
ATOM 671 O O . GLU A 1 89 ? -9.701 -5.631 -12.001 1.00 89.62 89 GLU A O 1
ATOM 676 N N . ALA A 1 90 ? -8.479 -5.170 -10.170 1.00 88.50 90 ALA A N 1
ATOM 677 C CA . ALA A 1 90 ? -7.292 -4.735 -10.900 1.00 88.50 90 ALA A CA 1
ATOM 678 C C . ALA A 1 90 ? -6.572 -5.886 -11.622 1.00 88.50 90 ALA A C 1
ATOM 680 O O . ALA A 1 90 ? -6.114 -5.717 -12.754 1.00 88.50 90 ALA A O 1
ATOM 681 N N . VAL A 1 91 ? -6.450 -7.045 -10.970 1.00 88.25 91 VAL A N 1
ATOM 682 C CA . VAL A 1 91 ? -5.570 -8.139 -11.416 1.00 88.25 91 VAL A CA 1
ATOM 683 C C . VAL A 1 91 ? -6.270 -9.485 -11.616 1.00 88.25 91 VAL A C 1
ATOM 685 O O . VAL A 1 91 ? -5.589 -10.451 -11.942 1.00 88.25 91 VAL A O 1
ATOM 688 N N . ASP A 1 92 ? -7.600 -9.545 -11.476 1.00 87.56 92 ASP A N 1
ATOM 689 C CA . ASP A 1 92 ? -8.420 -10.761 -11.644 1.00 87.56 92 ASP A CA 1
ATOM 690 C C . ASP A 1 92 ? -7.901 -11.943 -10.806 1.00 87.56 92 ASP A C 1
ATOM 692 O O . ASP A 1 92 ? -7.493 -12.987 -11.320 1.00 87.56 92 ASP A O 1
ATOM 696 N N . ILE A 1 93 ? -7.853 -11.746 -9.483 1.00 92.25 93 ILE A N 1
ATOM 697 C CA . ILE A 1 93 ? -7.349 -12.747 -8.532 1.00 92.25 93 ILE A CA 1
ATOM 698 C C . ILE A 1 93 ? -8.416 -13.138 -7.520 1.00 92.25 93 ILE A C 1
ATOM 700 O O . ILE A 1 93 ? -9.222 -12.312 -7.088 1.00 92.25 93 ILE A O 1
ATOM 704 N N . ASP A 1 94 ? -8.346 -14.384 -7.057 1.00 93.00 94 ASP A N 1
ATOM 705 C CA . ASP A 1 94 ? -9.115 -14.822 -5.899 1.00 93.00 94 ASP A CA 1
ATOM 706 C C . ASP A 1 94 ? -8.470 -14.309 -4.603 1.00 93.00 94 ASP A C 1
ATOM 708 O O . ASP A 1 94 ? -7.378 -14.727 -4.209 1.00 93.00 94 ASP A O 1
ATOM 712 N N . THR A 1 95 ? -9.162 -13.391 -3.931 1.00 96.25 95 THR A N 1
ATOM 713 C CA . THR A 1 95 ? -8.759 -12.835 -2.635 1.00 96.25 95 THR A CA 1
ATOM 714 C C . THR A 1 95 ? -9.501 -13.460 -1.454 1.00 96.25 95 THR A C 1
ATOM 716 O O . THR A 1 95 ? -9.233 -13.073 -0.314 1.00 96.25 95 THR A O 1
ATOM 719 N N . ALA A 1 96 ? -10.404 -14.426 -1.672 1.00 96.19 96 ALA A N 1
ATOM 720 C CA . ALA A 1 96 ? -11.351 -14.895 -0.660 1.00 96.19 96 ALA A CA 1
ATOM 721 C C . ALA A 1 96 ? -10.661 -15.410 0.610 1.00 96.19 96 ALA A C 1
ATOM 723 O O . ALA A 1 96 ? -11.007 -14.988 1.713 1.00 96.19 96 ALA A O 1
ATOM 724 N N . ALA A 1 97 ? -9.628 -16.246 0.465 1.00 97.25 97 ALA A N 1
ATOM 725 C CA . ALA A 1 97 ? -8.889 -16.791 1.606 1.00 97.25 97 ALA A CA 1
ATOM 726 C C . ALA A 1 97 ? -8.220 -15.694 2.455 1.00 97.25 97 ALA A C 1
ATOM 728 O O . ALA A 1 97 ? -8.276 -15.729 3.685 1.00 97.25 97 ALA A O 1
ATOM 729 N N . SER A 1 98 ? -7.617 -14.691 1.809 1.00 97.50 98 SER A N 1
ATOM 730 C CA . SER A 1 98 ? -7.011 -13.549 2.501 1.00 97.50 98 SER A CA 1
ATOM 731 C C . SER A 1 98 ? -8.082 -12.671 3.160 1.00 97.50 98 SER A C 1
ATOM 733 O O . SER A 1 98 ? -7.970 -12.332 4.340 1.00 97.50 98 SER A O 1
ATOM 735 N N . ALA A 1 99 ? -9.167 -12.372 2.439 1.00 98.25 99 ALA A N 1
ATOM 736 C CA . ALA A 1 99 ? -10.279 -11.567 2.934 1.00 98.25 99 ALA A CA 1
ATOM 737 C C . ALA A 1 99 ? -10.946 -12.204 4.160 1.00 98.25 99 ALA A C 1
ATOM 739 O O . ALA A 1 99 ? -11.273 -11.508 5.121 1.00 98.25 99 ALA A O 1
ATOM 740 N N . ASP A 1 100 ? -11.109 -13.526 4.172 1.00 98.44 100 ASP A N 1
ATOM 741 C CA . ASP A 1 100 ? -11.681 -14.248 5.305 1.00 98.44 100 ASP A CA 1
ATOM 742 C C . ASP A 1 100 ? -10.786 -14.192 6.544 1.00 98.44 100 ASP A C 1
ATOM 744 O O . ASP A 1 100 ? -11.298 -13.959 7.645 1.00 98.44 100 ASP A O 1
ATOM 748 N N . LEU A 1 101 ? -9.463 -14.313 6.381 1.00 98.56 101 LEU A N 1
ATOM 749 C CA . LEU A 1 101 ? -8.515 -14.148 7.487 1.00 98.56 101 LEU A CA 1
ATOM 750 C C . LEU A 1 101 ? -8.520 -12.723 8.039 1.00 98.56 101 LEU A C 1
ATOM 752 O O . LEU A 1 101 ? -8.615 -12.545 9.254 1.00 98.56 101 LEU A O 1
ATOM 756 N N . HIS A 1 102 ? -8.486 -11.699 7.180 1.00 98.56 102 HIS A N 1
ATOM 757 C CA . HIS A 1 102 ? -8.594 -10.311 7.633 1.00 98.56 102 HIS A CA 1
ATOM 758 C C . HIS A 1 102 ? -9.925 -10.063 8.352 1.00 98.56 102 HIS A C 1
ATOM 760 O O . HIS A 1 102 ? -9.943 -9.494 9.445 1.00 98.56 102 HIS A O 1
ATOM 766 N N . ARG A 1 103 ? -11.044 -10.573 7.831 1.00 98.25 103 ARG A N 1
ATOM 767 C CA . ARG A 1 103 ? -12.350 -10.429 8.483 1.00 98.25 103 ARG A CA 1
ATOM 768 C C . ARG A 1 103 ? -12.416 -11.149 9.833 1.00 98.25 103 ARG A C 1
ATOM 770 O O . ARG A 1 103 ? -13.068 -10.658 10.755 1.00 98.25 103 ARG A O 1
ATOM 777 N N . ALA A 1 104 ? -11.770 -12.306 9.963 1.00 98.19 104 ALA A N 1
ATOM 778 C CA . ALA A 1 104 ? -11.666 -13.039 11.221 1.00 98.19 104 ALA A CA 1
ATOM 779 C C . ALA A 1 104 ? -10.795 -12.286 12.242 1.00 98.19 104 ALA A C 1
ATOM 781 O O . ALA A 1 104 ? -11.236 -12.069 13.373 1.00 98.19 104 ALA A O 1
ATOM 782 N N . ALA A 1 105 ? -9.627 -11.795 11.825 1.00 98.00 105 ALA A N 1
ATOM 783 C CA . ALA A 1 105 ? -8.722 -11.006 12.659 1.00 98.00 105 ALA A CA 1
ATOM 784 C C . ALA A 1 105 ? -9.334 -9.672 13.108 1.00 98.00 105 ALA A C 1
ATOM 786 O O . ALA A 1 105 ? -9.195 -9.280 14.264 1.00 98.00 105 ALA A O 1
ATOM 787 N N . ALA A 1 106 ? -10.130 -9.017 12.258 1.00 97.25 106 ALA A N 1
ATOM 788 C CA . ALA A 1 106 ? -10.882 -7.817 12.631 1.00 97.25 106 ALA A CA 1
ATOM 789 C C . ALA A 1 106 ? -11.912 -8.055 13.760 1.00 97.25 106 ALA A C 1
ATOM 791 O O . ALA A 1 106 ? -12.322 -7.096 14.427 1.00 97.25 106 ALA A O 1
ATOM 792 N N . ARG A 1 107 ? -12.323 -9.317 13.973 1.00 96.38 107 ARG A N 1
ATOM 793 C CA . ARG A 1 107 ? -13.168 -9.788 15.089 1.00 96.38 107 ARG A CA 1
ATOM 794 C C . ARG A 1 107 ? -12.362 -10.396 16.248 1.00 96.38 107 ARG A C 1
ATOM 796 O O . ARG A 1 107 ? -12.954 -10.949 17.168 1.00 96.38 107 ARG A O 1
ATOM 803 N N . GLY A 1 108 ? -11.032 -10.325 16.200 1.00 95.94 108 GLY A N 1
ATOM 804 C CA . GLY A 1 108 ? -10.135 -10.838 17.236 1.00 95.94 108 GLY A CA 1
ATOM 805 C C . GLY A 1 108 ? -9.819 -12.334 17.148 1.00 95.94 108 GLY A C 1
ATOM 806 O O . GLY A 1 108 ? -9.213 -12.869 18.072 1.00 95.94 108 GLY A O 1
ATOM 807 N N . ALA A 1 109 ? -10.213 -13.025 16.072 1.00 97.25 109 ALA A N 1
ATOM 808 C CA . ALA A 1 109 ? -9.789 -14.407 15.863 1.00 97.25 109 ALA A CA 1
ATOM 809 C C . ALA A 1 109 ? -8.322 -14.451 15.417 1.00 97.25 109 ALA A C 1
ATOM 811 O O . ALA A 1 109 ? -7.899 -13.666 14.570 1.00 97.25 109 ALA A O 1
ATOM 812 N N . THR A 1 110 ? -7.555 -15.386 15.969 1.00 95.38 110 THR A N 1
ATOM 813 C CA . THR A 1 110 ? -6.143 -15.561 15.631 1.00 95.38 110 THR A CA 1
ATOM 814 C C . THR A 1 110 ? -5.960 -16.650 14.578 1.00 95.38 110 THR A C 1
ATOM 816 O O . THR A 1 110 ? -6.726 -17.611 14.503 1.00 95.38 110 THR A O 1
ATOM 819 N N . ALA A 1 111 ? -4.919 -16.496 13.767 1.00 98.06 111 ALA A N 1
ATOM 820 C CA . ALA A 1 111 ? -4.415 -17.510 12.852 1.00 98.06 111 ALA A CA 1
ATOM 821 C C . ALA A 1 111 ? -2.888 -17.523 12.948 1.00 98.06 111 ALA A C 1
ATOM 823 O O . ALA A 1 111 ? -2.272 -16.493 13.240 1.00 98.06 111 ALA A O 1
ATOM 824 N N . ASP A 1 112 ? -2.277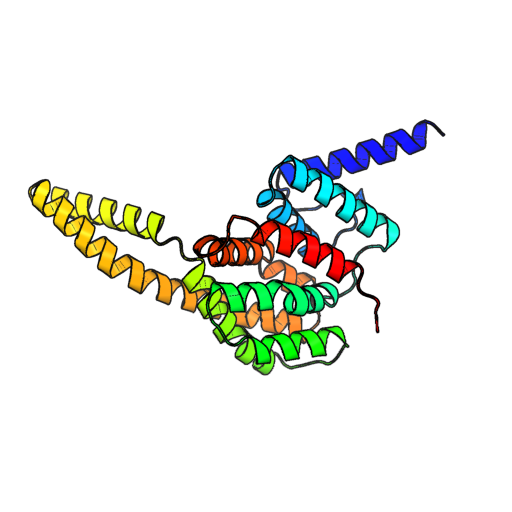 -18.685 12.735 1.00 98.31 112 ASP A N 1
ATOM 825 C CA . ASP A 1 112 ? -0.824 -18.800 12.779 1.00 98.31 112 ASP A CA 1
ATOM 826 C C . ASP A 1 112 ? -0.148 -18.177 11.545 1.00 98.31 112 ASP A C 1
ATOM 828 O O . ASP A 1 112 ? -0.778 -17.799 10.551 1.00 98.31 112 ASP A O 1
ATOM 832 N N . ARG A 1 113 ? 1.181 -18.054 11.627 1.00 97.94 113 ARG A N 1
ATOM 833 C CA . ARG A 1 113 ? 2.006 -17.451 10.572 1.00 97.94 113 ARG A CA 1
ATOM 834 C C . ARG A 1 113 ? 1.934 -18.226 9.258 1.00 97.94 113 ARG A C 1
ATOM 836 O O . ARG A 1 113 ? 2.070 -17.622 8.200 1.00 97.94 113 ARG A O 1
ATOM 843 N N . ASP A 1 114 ? 1.753 -19.540 9.302 1.00 98.25 114 ASP A N 1
ATOM 844 C CA . ASP A 1 114 ? 1.768 -20.376 8.100 1.00 98.25 114 ASP A CA 1
ATOM 845 C C . ASP A 1 114 ? 0.463 -20.219 7.325 1.00 98.25 114 ASP A C 1
ATOM 847 O O . ASP A 1 114 ? 0.487 -20.036 6.108 1.00 98.25 114 ASP A O 1
ATOM 851 N N . THR A 1 115 ? -0.655 -20.157 8.046 1.00 98.56 115 THR A N 1
ATOM 852 C CA . THR A 1 115 ? -1.984 -19.848 7.517 1.00 98.56 115 THR A CA 1
ATOM 853 C C . THR A 1 115 ? -1.990 -18.474 6.847 1.00 98.56 115 THR A C 1
ATOM 855 O O . THR A 1 115 ? -2.404 -18.346 5.693 1.00 98.56 115 THR A O 1
ATOM 858 N N . TRP A 1 116 ? -1.468 -17.448 7.530 1.00 98.62 116 TRP A N 1
ATOM 859 C CA . TRP A 1 116 ? -1.348 -16.107 6.955 1.00 98.62 116 TRP A CA 1
ATOM 860 C C . TRP A 1 116 ? -0.471 -16.087 5.706 1.00 98.62 116 TRP A C 1
ATOM 862 O O . TRP A 1 116 ? -0.864 -15.533 4.683 1.00 98.62 116 TRP A O 1
ATOM 872 N N . ARG A 1 117 ? 0.707 -16.712 5.762 1.00 97.75 117 ARG A N 1
ATOM 873 C CA . ARG A 1 117 ? 1.645 -16.743 4.636 1.00 97.75 117 ARG A CA 1
ATOM 874 C C . ARG A 1 117 ? 1.033 -17.418 3.411 1.00 97.75 117 ARG A C 1
ATOM 876 O O . ARG A 1 117 ? 1.157 -16.885 2.313 1.00 97.75 117 ARG A O 1
ATOM 883 N N . ALA A 1 118 ? 0.363 -18.554 3.602 1.00 97.69 118 ALA A N 1
ATOM 884 C CA . ALA A 1 118 ? -0.290 -19.290 2.525 1.00 97.69 118 ALA A CA 1
ATOM 885 C C . ALA A 1 118 ? -1.388 -18.456 1.846 1.00 97.69 118 ALA A C 1
ATOM 887 O O . ALA A 1 118 ? -1.464 -18.433 0.621 1.00 97.69 118 ALA A O 1
ATOM 888 N N . ALA A 1 119 ? -2.192 -17.728 2.627 1.00 98.00 119 ALA A N 1
ATOM 889 C CA . ALA A 1 119 ? -3.250 -16.872 2.095 1.00 98.00 119 ALA A CA 1
ATOM 890 C C . ALA A 1 119 ? -2.724 -15.590 1.423 1.00 98.00 119 ALA A C 1
ATOM 892 O O . ALA A 1 119 ? -3.315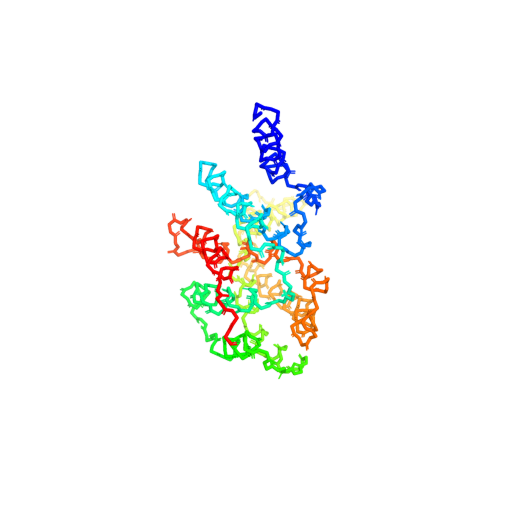 -15.118 0.455 1.00 98.00 119 ALA A O 1
ATOM 893 N N . LEU A 1 120 ? -1.624 -15.015 1.922 1.00 97.88 120 LEU A N 1
ATOM 894 C CA . LEU A 1 120 ? -1.044 -13.775 1.391 1.00 97.88 120 LEU A CA 1
ATOM 895 C C . LEU A 1 120 ? -0.208 -13.996 0.128 1.00 97.88 120 LEU A C 1
ATOM 897 O O . LEU A 1 120 ? -0.155 -13.114 -0.723 1.00 97.88 120 LEU A O 1
ATOM 901 N N . HIS A 1 121 ? 0.455 -15.147 -0.004 1.00 96.81 121 HIS A N 1
ATOM 902 C CA . HIS A 1 121 ? 1.384 -15.412 -1.103 1.00 96.81 121 HIS A CA 1
ATOM 903 C C . HIS A 1 121 ? 0.803 -15.168 -2.512 1.00 96.81 121 HIS A C 1
ATOM 905 O O . HIS A 1 121 ? 1.427 -14.410 -3.258 1.00 96.81 121 HIS A O 1
ATOM 911 N N . PRO A 1 122 ? -0.371 -15.719 -2.897 1.00 96.06 122 PRO A N 1
ATOM 912 C CA . PRO A 1 122 ? -0.931 -15.458 -4.225 1.00 96.06 122 PRO A CA 1
ATOM 913 C C . PRO A 1 122 ? -1.265 -13.974 -4.437 1.00 96.06 122 PRO A C 1
ATOM 915 O O . PRO A 1 122 ? -0.994 -13.436 -5.507 1.00 96.06 122 PRO A O 1
ATOM 918 N N . VAL A 1 123 ? -1.767 -13.288 -3.403 1.00 97.19 123 VAL A N 1
ATOM 919 C CA . VAL A 1 123 ? -2.090 -11.853 -3.466 1.00 97.19 123 VAL A CA 1
ATOM 920 C C . VAL A 1 123 ? -0.832 -11.013 -3.687 1.00 97.19 123 VAL A C 1
ATOM 922 O O . VAL A 1 123 ? -0.819 -10.148 -4.559 1.00 97.19 123 VAL A O 1
ATOM 925 N N . LEU A 1 124 ? 0.243 -11.285 -2.940 1.00 96.81 124 LEU A N 1
ATOM 926 C CA . LEU A 1 124 ? 1.510 -10.557 -3.057 1.00 96.81 124 LEU A CA 1
ATOM 927 C C . LEU A 1 124 ? 2.179 -10.781 -4.415 1.00 96.81 124 LEU A C 1
ATOM 929 O O . LEU A 1 124 ? 2.677 -9.824 -5.006 1.00 96.81 124 LEU A O 1
ATOM 933 N N . LEU A 1 125 ? 2.162 -12.015 -4.929 1.00 95.62 125 LEU A N 1
ATOM 934 C CA . LEU A 1 125 ? 2.678 -12.313 -6.265 1.00 95.62 125 LEU A CA 1
ATOM 935 C C . LEU A 1 125 ? 1.962 -11.478 -7.329 1.00 95.62 125 LEU A C 1
ATOM 937 O O . LEU A 1 125 ? 2.607 -10.747 -8.076 1.00 95.62 125 LEU A O 1
ATOM 941 N N . CYS A 1 126 ? 0.632 -11.539 -7.372 1.00 94.62 126 CYS A N 1
ATOM 942 C CA . CYS A 1 126 ? -0.133 -10.818 -8.383 1.00 94.62 126 CYS A CA 1
ATOM 943 C C . CYS A 1 126 ? -0.005 -9.296 -8.236 1.00 94.62 126 CYS A C 1
ATOM 945 O O . CYS A 1 126 ? 0.164 -8.600 -9.236 1.00 94.62 126 CYS A O 1
ATOM 947 N N . LEU A 1 127 ? -0.015 -8.780 -7.001 1.00 95.31 127 LEU A N 1
ATOM 948 C CA . LEU A 1 127 ? 0.197 -7.361 -6.719 1.00 95.31 127 LEU A CA 1
ATOM 949 C C . LEU A 1 127 ? 1.531 -6.869 -7.286 1.00 95.31 127 LEU A C 1
ATOM 951 O O . LEU A 1 127 ? 1.566 -5.889 -8.027 1.00 95.31 127 LEU A O 1
ATOM 955 N N . HIS A 1 128 ? 2.635 -7.532 -6.944 1.00 94.88 128 HIS A N 1
ATOM 956 C CA . HIS A 1 128 ? 3.961 -7.062 -7.341 1.00 94.88 128 HIS A CA 1
ATOM 957 C C . HIS A 1 128 ? 4.259 -7.300 -8.822 1.00 94.88 128 HIS A C 1
ATOM 959 O O . HIS A 1 128 ? 4.982 -6.510 -9.426 1.00 94.88 128 HIS A O 1
ATOM 965 N N . GLU A 1 129 ? 3.660 -8.323 -9.431 1.00 93.56 129 GLU A N 1
ATOM 966 C CA . GLU A 1 129 ? 3.736 -8.531 -10.876 1.00 93.56 129 GLU A CA 1
ATOM 967 C C . GLU A 1 129 ? 2.979 -7.437 -11.647 1.00 93.56 129 GLU A C 1
ATOM 969 O O . GLU A 1 129 ? 3.455 -6.955 -12.680 1.00 93.56 129 GLU A O 1
ATOM 974 N N . ALA A 1 130 ? 1.822 -7.003 -11.146 1.00 92.56 130 ALA A N 1
ATOM 975 C CA . ALA A 1 130 ? 1.043 -5.925 -11.750 1.00 92.56 130 ALA A CA 1
ATOM 976 C C . ALA A 1 130 ? 1.667 -4.544 -11.519 1.00 92.56 130 ALA A C 1
ATOM 978 O O . ALA A 1 130 ? 1.734 -3.741 -12.445 1.00 92.56 130 ALA A O 1
ATOM 979 N N . ALA A 1 131 ? 2.201 -4.293 -10.322 1.00 93.62 131 ALA A N 1
ATOM 980 C CA . ALA A 1 131 ? 2.856 -3.035 -9.967 1.00 93.62 131 ALA A CA 1
ATOM 981 C C . ALA A 1 131 ? 4.231 -2.830 -10.635 1.00 93.62 131 ALA A C 1
ATOM 983 O O . ALA A 1 131 ? 4.824 -1.754 -10.496 1.00 93.62 131 ALA A O 1
ATOM 984 N N . TYR A 1 132 ? 4.764 -3.849 -11.319 1.00 92.50 132 TYR A N 1
ATOM 985 C CA . TYR A 1 132 ? 6.055 -3.779 -11.996 1.00 92.50 132 TYR A CA 1
ATOM 986 C C . TYR A 1 132 ? 6.036 -2.750 -13.134 1.00 92.50 132 TYR A C 1
ATOM 988 O O . TYR A 1 132 ? 5.242 -2.851 -14.075 1.00 92.50 132 TYR A O 1
ATOM 996 N N . ASP A 1 133 ? 6.952 -1.781 -13.067 1.00 90.38 133 ASP A N 1
ATOM 997 C CA . ASP A 1 133 ? 7.102 -0.719 -14.063 1.00 90.38 133 ASP A CA 1
ATOM 998 C C . ASP A 1 133 ? 7.771 -1.253 -15.338 1.00 90.38 133 ASP A C 1
ATOM 1000 O O . ASP A 1 133 ? 8.966 -1.079 -15.588 1.00 90.38 133 ASP A O 1
ATOM 1004 N N . ARG A 1 134 ? 6.965 -1.946 -16.149 1.00 89.44 134 ARG A N 1
ATOM 1005 C CA . ARG A 1 134 ? 7.389 -2.550 -17.418 1.00 89.44 134 ARG A CA 1
ATOM 1006 C C . ARG A 1 134 ? 7.958 -1.515 -18.381 1.00 89.44 134 ARG A C 1
ATOM 1008 O O . ARG A 1 134 ? 8.861 -1.853 -19.136 1.00 89.44 134 ARG A O 1
ATOM 1015 N N . ALA A 1 135 ? 7.442 -0.286 -18.366 1.00 89.62 135 ALA A N 1
ATOM 1016 C CA . ALA A 1 135 ? 7.874 0.762 -19.282 1.00 89.62 135 ALA A CA 1
ATOM 1017 C C . ALA A 1 135 ? 9.302 1.217 -18.963 1.00 89.62 135 ALA A C 1
ATOM 1019 O O . ALA A 1 135 ? 10.154 1.202 -19.852 1.00 89.62 135 ALA A O 1
ATOM 1020 N N . SER A 1 136 ? 9.585 1.540 -17.698 1.00 90.25 136 SER A N 1
ATOM 1021 C CA . SER A 1 136 ? 10.938 1.917 -17.275 1.00 90.25 136 SER A CA 1
ATOM 1022 C C . SER A 1 136 ? 11.914 0.750 -17.424 1.00 90.25 136 SER A C 1
ATOM 1024 O O . SER A 1 136 ? 12.985 0.922 -18.000 1.00 90.25 136 SER A O 1
ATOM 1026 N N . ALA A 1 137 ? 11.518 -0.465 -17.022 1.00 91.50 137 ALA A N 1
ATOM 1027 C CA . ALA A 1 137 ? 12.348 -1.659 -17.191 1.00 91.50 137 ALA A CA 1
ATOM 1028 C C . ALA A 1 137 ? 12.683 -1.946 -18.664 1.00 91.50 137 ALA A C 1
ATOM 1030 O O . ALA A 1 137 ? 13.804 -2.338 -18.990 1.00 91.50 137 ALA A O 1
ATOM 1031 N N . TYR A 1 138 ? 11.721 -1.736 -19.567 1.00 92.50 138 TYR A N 1
ATOM 1032 C CA . TYR A 1 138 ? 11.944 -1.857 -21.003 1.00 92.50 138 TYR A CA 1
ATOM 1033 C C . TYR A 1 138 ? 12.918 -0.791 -21.510 1.00 92.50 138 TYR A C 1
ATOM 1035 O O . TYR A 1 138 ? 13.851 -1.121 -22.237 1.00 92.50 138 TYR A O 1
ATOM 1043 N N . ALA A 1 139 ? 12.719 0.473 -21.128 1.00 94.56 139 ALA A N 1
ATOM 1044 C CA . ALA A 1 139 ? 13.570 1.579 -21.558 1.00 94.56 139 ALA A CA 1
ATOM 1045 C C . ALA A 1 139 ? 15.025 1.398 -21.094 1.00 94.56 139 ALA A C 1
ATOM 1047 O O . ALA A 1 139 ? 15.949 1.552 -21.891 1.00 94.56 139 ALA A O 1
ATOM 1048 N N . GLU A 1 140 ? 15.231 1.003 -19.836 1.00 93.56 140 GLU A N 1
ATOM 1049 C CA . GLU A 1 140 ? 16.559 0.710 -19.286 1.00 93.56 140 GLU A CA 1
ATOM 1050 C C . GLU A 1 140 ? 17.203 -0.503 -19.969 1.00 93.56 140 GLU A C 1
ATOM 1052 O O . GLU A 1 140 ? 18.371 -0.449 -20.362 1.00 93.56 140 GLU A O 1
ATOM 1057 N N . GLY A 1 141 ? 16.437 -1.582 -20.169 1.00 93.38 141 GLY A N 1
ATOM 1058 C CA . GLY A 1 141 ? 16.906 -2.776 -20.869 1.00 93.38 141 GLY A CA 1
ATOM 1059 C C . GLY A 1 141 ? 17.301 -2.490 -22.319 1.00 93.38 141 GLY A C 1
ATOM 1060 O O . GLY A 1 141 ? 18.334 -2.977 -22.777 1.00 93.38 141 GLY A O 1
ATOM 1061 N N . HIS A 1 142 ? 16.517 -1.668 -23.025 1.00 96.25 142 HIS A N 1
ATOM 1062 C CA . HIS A 1 142 ? 16.811 -1.237 -24.395 1.00 96.25 142 HIS A CA 1
ATOM 1063 C C . HIS A 1 142 ? 18.095 -0.416 -24.437 1.00 96.25 142 HIS A C 1
ATOM 1065 O O . HIS A 1 142 ? 19.000 -0.762 -25.195 1.00 96.25 142 HIS A O 1
ATOM 1071 N N . ALA A 1 143 ? 18.203 0.612 -23.590 1.00 96.75 143 ALA A N 1
ATOM 1072 C CA . ALA A 1 143 ? 19.366 1.491 -23.551 1.00 96.75 143 ALA A CA 1
ATOM 1073 C C . ALA A 1 143 ? 20.655 0.705 -23.268 1.00 96.75 143 ALA A C 1
ATOM 1075 O O . ALA A 1 143 ? 21.615 0.801 -24.032 1.00 96.75 143 ALA A O 1
ATOM 1076 N N . GLY A 1 144 ? 20.650 -0.144 -22.235 1.00 95.81 144 GLY A N 1
ATOM 1077 C CA . GLY A 1 144 ? 21.817 -0.946 -21.868 1.00 95.81 144 GLY A CA 1
ATOM 1078 C C . GLY A 1 144 ? 22.237 -1.939 -22.956 1.00 95.81 144 GLY A C 1
ATOM 1079 O O . GLY A 1 144 ? 23.423 -2.058 -23.267 1.00 95.81 144 GLY A O 1
ATOM 1080 N N . ALA A 1 145 ? 21.280 -2.634 -23.576 1.00 96.50 145 ALA A N 1
ATOM 1081 C CA . ALA A 1 145 ? 21.569 -3.597 -24.638 1.00 96.50 145 ALA A CA 1
ATOM 1082 C C . ALA A 1 145 ? 22.031 -2.920 -25.938 1.00 96.50 145 ALA A C 1
ATOM 1084 O O . ALA A 1 145 ? 22.951 -3.411 -26.596 1.00 96.50 145 ALA A O 1
ATOM 1085 N N . ARG A 1 146 ? 21.446 -1.769 -26.287 1.00 97.56 146 ARG A N 1
ATOM 1086 C CA . ARG A 1 146 ? 21.873 -0.955 -27.429 1.00 97.56 146 ARG A CA 1
ATOM 1087 C C . ARG A 1 146 ? 23.301 -0.447 -27.244 1.00 97.56 146 ARG A C 1
ATOM 1089 O O . ARG A 1 146 ? 24.114 -0.593 -28.156 1.00 97.56 146 ARG A O 1
ATOM 1096 N N . ASP A 1 147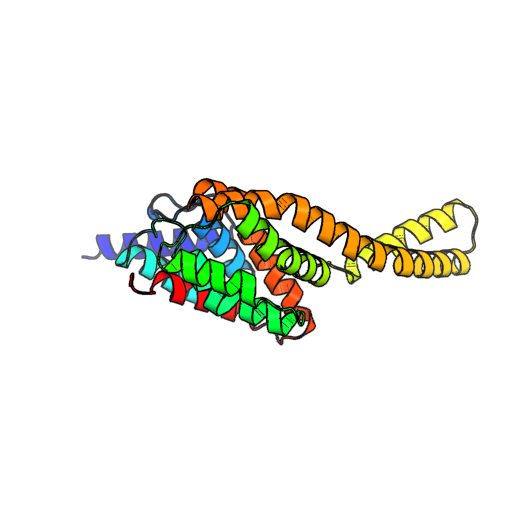 ? 23.627 0.099 -26.073 1.00 98.06 147 ASP A N 1
ATOM 1097 C CA . ASP A 1 147 ? 24.974 0.594 -25.768 1.00 98.06 147 ASP A CA 1
ATOM 1098 C C . ASP A 1 147 ? 26.006 -0.541 -25.804 1.00 98.06 147 ASP A C 1
ATOM 1100 O O . ASP A 1 147 ? 27.094 -0.380 -26.362 1.00 98.06 147 ASP A O 1
ATOM 1104 N N . TYR A 1 148 ? 25.638 -1.723 -25.299 1.00 97.19 148 TYR A N 1
ATOM 1105 C CA . TYR A 1 148 ? 26.453 -2.928 -25.423 1.00 97.19 148 TYR A CA 1
ATOM 1106 C C . TYR A 1 148 ? 26.707 -3.309 -26.889 1.00 97.19 148 TYR A C 1
ATOM 1108 O O . TYR A 1 148 ? 27.855 -3.535 -27.271 1.00 97.19 148 TYR A O 1
ATOM 1116 N N . ALA A 1 149 ? 25.674 -3.363 -27.733 1.00 97.12 149 ALA A N 1
ATOM 1117 C CA . ALA A 1 149 ? 25.832 -3.729 -29.140 1.00 97.12 149 ALA A CA 1
ATOM 1118 C C . ALA A 1 149 ? 26.702 -2.714 -29.906 1.00 97.12 149 ALA A C 1
ATOM 1120 O O . ALA A 1 149 ? 27.599 -3.108 -30.654 1.00 97.12 149 ALA A O 1
ATOM 1121 N N . LEU A 1 150 ? 26.518 -1.413 -29.659 1.00 98.31 150 LEU A N 1
ATOM 1122 C CA . LEU A 1 150 ? 27.377 -0.363 -30.219 1.00 98.31 150 LEU A CA 1
ATOM 1123 C C . LEU A 1 150 ? 28.844 -0.546 -29.803 1.00 98.31 150 LEU A C 1
ATOM 1125 O O . LEU A 1 150 ? 29.739 -0.482 -30.647 1.00 98.31 150 LEU A O 1
ATOM 1129 N N . ALA A 1 151 ? 29.098 -0.830 -28.522 1.00 98.06 151 ALA A N 1
ATOM 1130 C CA . ALA A 1 151 ? 30.447 -1.071 -28.010 1.00 98.06 151 ALA A CA 1
ATOM 1131 C C . ALA A 1 151 ? 31.120 -2.314 -28.626 1.00 98.06 151 ALA A C 1
ATOM 1133 O O . ALA A 1 151 ? 32.347 -2.399 -28.646 1.00 98.06 151 ALA A O 1
ATOM 1134 N N . ASN A 1 152 ? 30.333 -3.252 -29.160 1.00 97.75 152 ASN A N 1
ATOM 1135 C CA . ASN A 1 152 ? 30.810 -4.473 -29.814 1.00 97.75 152 ASN A CA 1
ATOM 1136 C C . ASN A 1 152 ? 30.824 -4.378 -31.353 1.00 97.75 152 ASN A C 1
ATOM 1138 O O . ASN A 1 152 ? 30.981 -5.388 -32.035 1.00 97.75 152 ASN A O 1
ATOM 1142 N N . GLY A 1 153 ? 30.711 -3.168 -31.912 1.00 97.88 153 GLY A N 1
ATOM 1143 C CA . GLY A 1 153 ? 30.924 -2.914 -33.340 1.00 97.88 153 GLY A CA 1
ATOM 1144 C C . GLY A 1 153 ? 29.710 -3.153 -34.238 1.00 97.88 153 GLY A C 1
ATOM 1145 O O . GLY A 1 153 ? 29.856 -3.130 -35.460 1.00 97.88 153 GLY A O 1
ATOM 1146 N N . HIS A 1 154 ? 28.522 -3.349 -33.663 1.00 97.19 154 HIS A N 1
ATOM 1147 C CA . HIS A 1 154 ? 27.280 -3.379 -34.433 1.00 97.19 154 HIS A CA 1
ATOM 1148 C C . HIS A 1 154 ? 26.945 -1.988 -34.987 1.00 97.19 154 HIS A C 1
ATOM 1150 O O . HIS A 1 154 ? 27.260 -0.959 -34.382 1.00 97.19 154 HIS A O 1
ATOM 1156 N N . SER A 1 155 ? 26.261 -1.944 -36.131 1.00 98.12 155 SER A N 1
ATOM 1157 C CA . SER A 1 155 ? 25.714 -0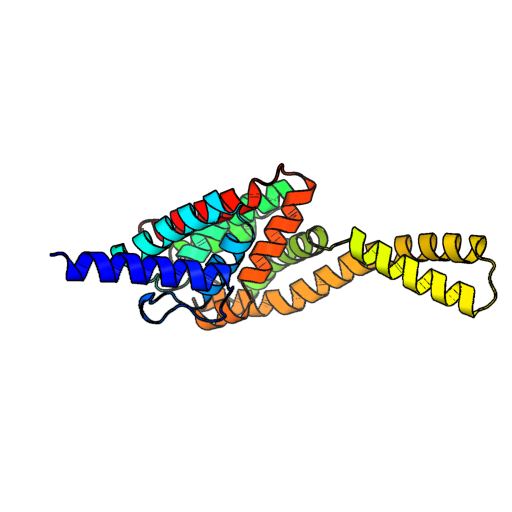.690 -36.651 1.00 98.12 155 SER A CA 1
ATOM 1158 C C . SER A 1 155 ? 24.612 -0.141 -35.738 1.00 98.12 155 SER A C 1
ATOM 1160 O O . SER A 1 155 ? 24.007 -0.865 -34.950 1.00 98.12 155 SER A O 1
ATOM 1162 N N . ALA A 1 156 ? 24.291 1.148 -35.880 1.00 97.25 156 ALA A N 1
ATOM 1163 C CA . ALA A 1 156 ? 23.234 1.778 -35.088 1.00 97.25 156 ALA A CA 1
ATOM 1164 C C . ALA A 1 156 ? 21.866 1.087 -35.246 1.00 97.25 156 ALA A C 1
ATOM 1166 O O . ALA A 1 156 ? 21.136 0.972 -34.267 1.00 97.25 156 ALA A O 1
ATOM 1167 N N . ALA A 1 157 ? 21.536 0.611 -36.451 1.00 97.56 157 ALA A N 1
ATOM 1168 C CA . ALA A 1 157 ? 20.281 -0.092 -36.714 1.00 97.56 157 ALA A CA 1
ATOM 1169 C C . ALA A 1 157 ? 20.259 -1.496 -36.085 1.00 97.56 157 ALA A C 1
ATOM 1171 O O . ALA A 1 157 ? 19.251 -1.897 -35.513 1.00 97.56 157 ALA A O 1
ATOM 1172 N N . GLU A 1 158 ? 21.374 -2.228 -36.147 1.00 97.00 158 GLU A N 1
ATOM 1173 C CA . GLU A 1 158 ? 21.497 -3.546 -35.509 1.00 97.00 158 GLU A CA 1
ATOM 1174 C C . GLU A 1 158 ? 21.476 -3.438 -33.983 1.00 97.00 158 GLU A C 1
ATOM 1176 O O . GLU A 1 158 ? 20.822 -4.238 -33.320 1.00 97.00 158 GLU A O 1
ATOM 1181 N N . ALA A 1 159 ? 22.145 -2.429 -33.423 1.00 96.94 159 ALA A N 1
ATOM 1182 C CA . ALA A 1 159 ? 22.151 -2.178 -31.989 1.00 96.94 159 ALA A CA 1
ATOM 1183 C C . ALA A 1 159 ? 20.767 -1.777 -31.460 1.00 96.94 159 ALA A C 1
ATOM 1185 O O . ALA A 1 159 ? 20.375 -2.208 -30.378 1.00 96.94 159 ALA A O 1
ATOM 1186 N N . ASP A 1 160 ? 20.018 -0.978 -32.222 1.00 97.69 160 ASP A N 1
ATOM 1187 C CA . ASP A 1 160 ? 18.646 -0.607 -31.875 1.00 97.69 160 ASP A CA 1
ATOM 1188 C C . ASP A 1 160 ? 17.698 -1.818 -31.912 1.00 97.69 160 ASP A C 1
ATOM 1190 O O . ASP A 1 160 ? 16.963 -2.066 -30.955 1.00 97.69 160 ASP A O 1
ATOM 1194 N N . ALA A 1 161 ? 17.789 -2.642 -32.963 1.00 96.25 161 ALA A N 1
ATOM 1195 C CA . ALA A 1 161 ? 17.027 -3.885 -33.067 1.00 96.25 161 ALA A CA 1
ATOM 1196 C C . ALA A 1 161 ? 17.351 -4.859 -31.919 1.00 96.25 161 ALA A C 1
ATOM 1198 O O . ALA A 1 161 ? 16.438 -5.412 -31.299 1.00 96.25 161 ALA A O 1
ATOM 1199 N N . TYR A 1 162 ? 18.637 -5.018 -31.590 1.00 95.25 162 TYR A N 1
ATOM 1200 C CA . TYR A 1 162 ? 19.087 -5.829 -30.459 1.00 95.25 162 TYR A CA 1
ATOM 1201 C C . TYR A 1 162 ? 18.548 -5.299 -29.123 1.00 95.25 162 TYR A C 1
ATOM 1203 O O . TYR A 1 162 ? 18.052 -6.073 -28.302 1.00 95.25 162 TYR A O 1
ATOM 1211 N N . GLY A 1 163 ? 18.573 -3.977 -28.925 1.00 95.69 163 GLY A N 1
ATOM 1212 C CA . GLY A 1 163 ? 17.998 -3.324 -27.750 1.00 95.69 163 GLY A CA 1
ATOM 1213 C C . GLY A 1 163 ? 16.519 -3.662 -27.560 1.00 95.69 163 GLY A C 1
ATOM 1214 O O . GLY A 1 163 ? 16.105 -4.055 -26.468 1.00 95.69 163 GLY A O 1
ATOM 1215 N N . HIS A 1 164 ? 15.723 -3.579 -28.630 1.00 96.25 164 HIS A N 1
ATOM 1216 C CA . HIS A 1 164 ? 14.297 -3.910 -28.587 1.00 96.25 164 HIS A CA 1
ATOM 1217 C C . HIS A 1 164 ? 14.033 -5.387 -28.274 1.00 96.25 164 HIS A C 1
ATOM 1219 O O . HIS A 1 164 ? 13.125 -5.700 -27.493 1.00 96.25 164 HIS A O 1
ATOM 1225 N N . GLU A 1 165 ? 14.808 -6.299 -28.866 1.00 93.38 165 GLU A N 1
ATOM 1226 C CA . GLU A 1 165 ? 14.680 -7.735 -28.616 1.00 93.38 165 GLU A CA 1
ATOM 1227 C C . GLU A 1 165 ? 15.019 -8.084 -27.163 1.00 93.38 165 GLU A C 1
ATOM 1229 O O . GLU A 1 165 ? 14.221 -8.738 -26.481 1.00 93.38 165 GLU A O 1
ATOM 1234 N N . TYR A 1 166 ? 16.156 -7.589 -26.667 1.00 92.81 166 TYR A N 1
ATOM 1235 C CA . TYR A 1 166 ? 16.594 -7.815 -25.295 1.00 92.81 166 TYR A CA 1
ATOM 1236 C C . TYR A 1 166 ? 15.589 -7.258 -24.281 1.00 92.81 166 TYR A C 1
ATOM 1238 O O . TYR A 1 166 ? 15.193 -7.956 -23.343 1.00 92.81 166 TYR A O 1
ATOM 1246 N N . ALA A 1 167 ? 15.126 -6.022 -24.475 1.00 93.19 167 ALA A N 1
ATOM 1247 C CA . ALA A 1 167 ? 14.158 -5.381 -23.590 1.00 93.19 167 ALA A CA 1
ATOM 1248 C C . ALA A 1 167 ? 12.832 -6.156 -23.521 1.00 93.19 167 ALA A C 1
ATOM 1250 O O . ALA A 1 167 ? 12.257 -6.317 -22.443 1.00 93.19 167 ALA A O 1
ATOM 1251 N N . ARG A 1 168 ? 12.359 -6.705 -24.648 1.00 89.44 168 ARG A N 1
ATOM 1252 C CA . ARG A 1 168 ? 11.132 -7.517 -24.694 1.00 89.44 168 ARG A CA 1
ATOM 1253 C C . ARG A 1 168 ? 11.274 -8.828 -23.919 1.00 89.44 168 ARG A C 1
ATOM 1255 O O . ARG A 1 168 ? 10.347 -9.210 -23.210 1.00 89.44 168 ARG A O 1
ATOM 1262 N N . LEU A 1 169 ? 12.404 -9.521 -24.060 1.00 86.75 169 LEU A N 1
ATOM 1263 C CA . LEU A 1 169 ? 12.650 -10.790 -23.364 1.00 86.75 169 LEU A CA 1
ATOM 1264 C C . LEU A 1 169 ? 12.874 -10.582 -21.861 1.00 86.75 169 LEU A C 1
ATOM 1266 O O . LEU A 1 169 ? 12.314 -11.311 -21.044 1.00 86.75 169 LEU A O 1
ATOM 1270 N N . SER A 1 170 ? 13.667 -9.574 -21.499 1.00 86.50 170 SER A N 1
ATOM 1271 C CA . SER A 1 170 ? 14.038 -9.317 -20.106 1.00 86.50 170 SER A CA 1
ATOM 1272 C C . SER A 1 170 ? 12.894 -8.717 -19.291 1.00 86.50 170 SER A C 1
ATOM 1274 O O . SER A 1 170 ? 12.651 -9.181 -18.185 1.00 86.50 170 SER A O 1
ATOM 1276 N N . SER A 1 171 ? 12.134 -7.751 -19.818 1.00 80.88 171 SER A N 1
ATOM 1277 C CA . SER A 1 171 ? 11.081 -7.064 -19.045 1.00 80.88 171 SER A CA 1
ATOM 1278 C C . SER A 1 171 ? 9.983 -8.002 -18.522 1.00 80.88 171 SER A C 1
ATOM 1280 O O . SER A 1 171 ? 9.553 -7.857 -17.379 1.00 80.88 171 SER A O 1
ATOM 1282 N N . GLY A 1 172 ? 9.562 -8.996 -19.313 1.00 77.25 172 GLY A N 1
ATOM 1283 C CA . GLY A 1 172 ? 8.586 -10.001 -18.879 1.00 77.25 172 GLY A CA 1
ATOM 1284 C C . GLY A 1 172 ? 9.138 -10.948 -17.810 1.00 77.25 172 GLY A C 1
ATOM 1285 O O . GLY A 1 172 ? 8.511 -11.136 -16.769 1.00 77.25 172 GLY A O 1
ATOM 1286 N N . ALA A 1 173 ? 10.333 -11.505 -18.037 1.00 78.81 173 ALA A N 1
ATOM 1287 C CA . ALA A 1 173 ? 10.988 -12.395 -17.075 1.00 78.81 173 ALA A CA 1
ATOM 1288 C C . ALA A 1 173 ? 11.302 -11.675 -15.750 1.00 78.81 173 ALA A C 1
ATOM 1290 O O . ALA A 1 173 ? 11.094 -12.227 -14.668 1.00 78.81 173 ALA A O 1
ATOM 1291 N N . ASN A 1 174 ? 11.729 -10.415 -15.835 1.00 84.94 174 ASN A N 1
ATOM 1292 C CA . ASN A 1 174 ? 12.048 -9.590 -14.678 1.00 84.94 174 ASN A CA 1
ATOM 1293 C C . ASN A 1 174 ? 10.804 -9.256 -13.849 1.00 84.94 174 ASN A C 1
ATOM 1295 O O . ASN A 1 174 ? 10.907 -9.226 -12.628 1.00 84.94 174 ASN A O 1
ATOM 1299 N N . ALA A 1 175 ? 9.634 -9.060 -14.471 1.00 88.06 175 ALA A N 1
ATOM 1300 C CA . ALA A 1 175 ? 8.389 -8.797 -13.745 1.00 88.06 175 ALA A CA 1
ATOM 1301 C C . ALA A 1 175 ? 8.016 -9.955 -12.806 1.00 88.06 175 ALA A C 1
ATOM 1303 O O . ALA A 1 175 ? 7.682 -9.736 -11.641 1.00 88.06 175 ALA A O 1
ATOM 1304 N N . ARG A 1 176 ? 8.123 -11.196 -13.297 1.00 89.62 176 ARG A N 1
ATOM 1305 C CA . ARG A 1 176 ? 7.807 -12.390 -12.509 1.00 89.62 176 ARG A CA 1
ATOM 1306 C C . ARG A 1 176 ? 8.818 -12.621 -11.386 1.00 89.62 176 ARG A C 1
ATOM 1308 O O . ARG A 1 176 ? 8.419 -12.798 -10.238 1.00 89.62 176 ARG A O 1
ATOM 1315 N N . ALA A 1 177 ? 10.112 -12.552 -11.697 1.00 90.94 177 ALA A N 1
ATOM 1316 C CA . ALA A 1 177 ? 11.173 -12.707 -10.699 1.00 90.94 177 ALA A CA 1
ATOM 1317 C C . ALA A 1 177 ? 11.108 -11.616 -9.611 1.00 90.94 177 ALA A C 1
ATOM 1319 O O . ALA A 1 177 ? 11.325 -11.884 -8.426 1.00 90.94 177 ALA A O 1
ATOM 1320 N N . PHE A 1 178 ? 10.760 -10.386 -10.002 1.00 91.25 178 PHE A N 1
ATOM 1321 C CA . PHE A 1 178 ? 10.515 -9.277 -9.083 1.00 91.25 178 PHE A CA 1
ATOM 1322 C C . PHE A 1 178 ? 9.362 -9.587 -8.126 1.00 91.25 178 PHE A C 1
ATOM 1324 O O . PHE A 1 178 ? 9.502 -9.380 -6.918 1.00 91.25 178 PHE A O 1
ATOM 1331 N N . ALA A 1 179 ? 8.248 -10.101 -8.650 1.00 94.56 179 ALA A N 1
ATOM 1332 C CA . ALA A 1 179 ? 7.079 -10.451 -7.858 1.00 94.56 179 ALA A CA 1
ATOM 1333 C C . ALA A 1 179 ? 7.364 -11.568 -6.848 1.00 94.56 179 ALA A C 1
ATOM 1335 O O . ALA A 1 179 ? 7.003 -11.444 -5.679 1.00 94.56 179 ALA A O 1
ATOM 1336 N N . GLU A 1 180 ? 8.057 -12.623 -7.278 1.00 95.56 180 GLU A N 1
ATOM 1337 C CA . GLU A 1 180 ? 8.465 -13.741 -6.418 1.00 95.56 180 GLU A CA 1
ATOM 1338 C C . GLU A 1 180 ? 9.365 -13.266 -5.279 1.00 95.56 180 GLU A C 1
ATOM 1340 O O . GLU A 1 180 ? 9.055 -13.505 -4.112 1.00 95.56 180 GLU A O 1
ATOM 1345 N N . THR A 1 181 ? 10.394 -12.478 -5.600 1.00 94.12 181 THR A N 1
ATOM 1346 C CA . THR A 1 181 ? 11.309 -11.910 -4.599 1.00 94.12 181 THR A CA 1
ATOM 1347 C C . THR A 1 181 ? 10.565 -11.055 -3.567 1.00 94.12 181 THR A C 1
ATOM 1349 O O . THR A 1 181 ? 10.832 -11.144 -2.368 1.00 94.12 181 THR A O 1
ATOM 1352 N N . HIS A 1 182 ? 9.600 -10.238 -4.004 1.00 93.25 182 HIS A N 1
ATOM 1353 C CA . HIS A 1 182 ? 8.803 -9.421 -3.087 1.00 93.25 182 HIS A CA 1
ATOM 1354 C C . HIS A 1 182 ? 7.870 -10.267 -2.221 1.00 93.25 182 HIS A C 1
ATOM 1356 O O . HIS A 1 182 ? 7.791 -10.030 -1.017 1.00 93.25 182 HIS A O 1
ATOM 1362 N N . ALA A 1 183 ? 7.190 -11.261 -2.794 1.00 94.06 183 ALA A N 1
ATOM 1363 C CA . ALA A 1 183 ? 6.306 -12.144 -2.041 1.00 94.06 183 ALA A CA 1
ATOM 1364 C C . ALA A 1 183 ? 7.076 -12.973 -0.996 1.00 94.06 183 ALA A C 1
ATOM 1366 O O . ALA A 1 183 ? 6.583 -13.162 0.118 1.00 94.06 183 ALA A O 1
ATOM 1367 N N . GLU A 1 184 ? 8.290 -13.423 -1.320 1.00 94.12 184 GLU A N 1
ATOM 1368 C CA . GLU A 1 184 ? 9.178 -14.141 -0.399 1.00 94.12 184 GLU A CA 1
ATOM 1369 C C . GLU A 1 184 ? 9.721 -13.249 0.722 1.00 94.12 184 GLU A C 1
ATOM 1371 O O . GLU A 1 184 ? 9.806 -13.693 1.868 1.00 94.12 184 GLU A O 1
ATOM 1376 N N . ALA A 1 185 ? 10.047 -11.988 0.425 1.00 92.94 185 ALA A N 1
ATOM 1377 C CA . ALA A 1 185 ? 10.552 -11.046 1.421 1.00 92.94 185 ALA A CA 1
ATOM 1378 C C . ALA A 1 185 ? 9.444 -10.503 2.344 1.00 92.94 185 ALA A C 1
ATOM 1380 O O . ALA A 1 185 ? 9.606 -10.468 3.565 1.00 92.94 185 ALA A O 1
ATOM 1381 N N . LEU A 1 186 ? 8.306 -10.084 1.778 1.00 95.94 186 LEU A N 1
ATOM 1382 C CA . LEU A 1 186 ? 7.211 -9.444 2.519 1.00 95.94 186 LEU A CA 1
ATOM 1383 C C . LEU A 1 186 ? 6.276 -10.450 3.188 1.00 95.94 186 LEU A C 1
ATOM 1385 O O . LEU A 1 186 ? 5.795 -10.189 4.290 1.00 95.94 186 LEU A O 1
ATOM 1389 N N . GLY A 1 187 ? 6.015 -11.594 2.550 1.00 97.00 187 GLY A N 1
ATOM 1390 C CA . GLY A 1 187 ? 5.034 -12.577 3.014 1.00 97.00 187 GLY A CA 1
ATOM 1391 C C . GLY A 1 187 ? 5.269 -13.045 4.454 1.00 97.00 187 GLY A C 1
ATOM 1392 O O . GLY A 1 187 ? 4.355 -12.935 5.273 1.00 97.00 187 GLY A O 1
ATOM 1393 N N . PRO A 1 188 ? 6.479 -13.516 4.815 1.00 98.06 188 PRO A N 1
ATOM 1394 C CA . PRO A 1 188 ? 6.792 -13.921 6.184 1.00 98.06 188 PRO A CA 1
ATOM 1395 C C . PRO A 1 188 ? 6.678 -12.779 7.202 1.00 98.06 188 PRO A C 1
ATOM 1397 O O . PRO A 1 188 ? 6.206 -13.009 8.316 1.00 98.06 188 PRO A O 1
ATOM 1400 N N . ALA A 1 189 ? 7.075 -11.557 6.829 1.00 98.12 189 ALA A N 1
ATOM 1401 C CA . ALA A 1 189 ? 7.018 -10.391 7.711 1.00 98.12 189 ALA A CA 1
ATOM 1402 C C . ALA A 1 189 ? 5.569 -9.958 7.991 1.00 98.12 189 ALA A C 1
ATOM 1404 O O . ALA A 1 189 ? 5.192 -9.780 9.150 1.00 98.12 189 ALA A O 1
ATOM 1405 N N . LEU A 1 190 ? 4.731 -9.872 6.952 1.00 98.38 190 LEU A N 1
ATOM 1406 C CA . LEU A 1 190 ? 3.301 -9.575 7.087 1.00 98.38 190 LEU A CA 1
ATOM 1407 C C . LEU A 1 190 ? 2.581 -10.657 7.889 1.00 98.38 190 LEU A C 1
ATOM 1409 O O . LEU A 1 190 ? 1.826 -10.347 8.808 1.00 98.38 190 LEU A O 1
ATOM 1413 N N . ALA A 1 191 ? 2.860 -11.928 7.596 1.00 98.56 191 ALA A N 1
ATOM 1414 C CA . ALA A 1 191 ? 2.275 -13.042 8.328 1.00 98.56 191 ALA A CA 1
ATOM 1415 C C . ALA A 1 191 ? 2.650 -13.023 9.817 1.00 98.56 191 ALA A C 1
ATOM 1417 O O . ALA A 1 191 ? 1.806 -13.296 10.668 1.00 98.56 191 ALA A O 1
ATOM 1418 N N . ALA A 1 192 ? 3.899 -12.676 10.147 1.00 98.44 192 ALA A N 1
ATOM 1419 C CA . ALA A 1 192 ? 4.332 -12.516 11.530 1.00 98.44 192 ALA A CA 1
ATOM 1420 C C . ALA A 1 192 ? 3.613 -11.355 12.229 1.00 98.44 192 ALA A C 1
ATOM 1422 O O . ALA A 1 192 ? 3.140 -11.542 13.351 1.00 98.44 192 ALA A O 1
ATOM 1423 N N . ALA A 1 193 ? 3.492 -10.204 11.563 1.00 98.50 193 ALA A N 1
ATOM 1424 C CA . ALA A 1 193 ? 2.809 -9.037 12.106 1.00 98.50 193 ALA A CA 1
ATOM 1425 C C . ALA A 1 193 ? 1.316 -9.305 12.357 1.00 98.50 193 ALA A C 1
ATOM 1427 O O . ALA A 1 193 ? 0.814 -9.025 13.442 1.00 98.50 193 ALA A O 1
ATOM 1428 N N . TYR A 1 194 ? 0.616 -9.911 11.395 1.00 98.62 194 TYR A N 1
ATOM 1429 C CA . TYR A 1 194 ? -0.812 -10.215 11.522 1.00 98.62 194 TYR A CA 1
ATOM 1430 C C . TYR A 1 194 ? -1.110 -11.329 12.524 1.00 98.62 194 TYR A C 1
ATOM 1432 O O . TYR A 1 194 ? -2.079 -11.224 13.270 1.00 98.62 194 TYR A O 1
ATOM 1440 N N . ALA A 1 195 ? -0.281 -12.373 12.595 1.00 98.44 195 ALA A N 1
ATOM 1441 C CA . ALA A 1 195 ? -0.469 -13.441 13.577 1.00 98.44 195 ALA A CA 1
ATOM 1442 C C . ALA A 1 195 ? -0.329 -12.945 15.029 1.00 98.44 195 ALA A C 1
ATOM 1444 O O . ALA A 1 195 ? -0.928 -13.522 15.934 1.00 98.44 195 ALA A O 1
ATOM 1445 N N . ALA A 1 196 ? 0.473 -11.898 15.250 1.00 97.88 196 ALA A N 1
ATOM 1446 C CA . ALA A 1 196 ? 0.777 -11.358 16.574 1.00 97.88 196 ALA A CA 1
ATOM 1447 C C . ALA A 1 196 ? 0.046 -10.041 16.908 1.00 97.88 196 ALA A C 1
ATOM 1449 O O . ALA A 1 196 ? 0.242 -9.529 18.007 1.00 97.88 196 ALA A O 1
ATOM 1450 N N . ASP A 1 197 ? -0.764 -9.494 15.991 1.00 97.62 197 ASP A N 1
ATOM 1451 C CA . ASP A 1 197 ? -1.324 -8.131 16.084 1.00 97.62 197 ASP A CA 1
ATOM 1452 C C . ASP A 1 197 ? -0.238 -7.062 16.369 1.00 97.62 197 ASP A C 1
ATOM 1454 O O . ASP A 1 197 ? -0.418 -6.123 17.148 1.00 97.62 197 ASP A O 1
ATOM 1458 N N . ASP A 1 198 ? 0.940 -7.234 15.761 1.00 97.94 198 ASP A N 1
ATOM 1459 C CA . ASP A 1 198 ? 2.156 -6.482 16.082 1.00 97.94 198 ASP A CA 1
ATOM 1460 C C . ASP A 1 198 ? 2.286 -5.226 15.202 1.00 97.94 198 ASP A C 1
ATOM 1462 O O . ASP A 1 198 ? 2.711 -5.268 14.043 1.00 97.94 198 ASP A O 1
ATOM 1466 N N . CYS A 1 199 ? 1.901 -4.082 15.775 1.00 97.06 199 CYS A N 1
ATOM 1467 C CA . CYS A 1 199 ? 1.973 -2.766 15.137 1.00 97.06 199 CYS A CA 1
ATOM 1468 C C . CYS A 1 199 ? 3.393 -2.367 14.678 1.00 97.06 199 CYS A C 1
ATOM 1470 O O . CYS A 1 199 ? 3.522 -1.931 13.528 1.00 97.06 199 CYS A O 1
ATOM 1472 N N . PRO A 1 200 ? 4.446 -2.455 15.519 1.00 96.88 200 PRO A N 1
ATOM 1473 C CA . PRO A 1 200 ? 5.829 -2.262 15.077 1.00 96.88 200 PRO A CA 1
ATOM 1474 C C . PRO A 1 200 ? 6.238 -3.168 13.911 1.00 96.88 200 PRO A C 1
ATOM 1476 O O . PRO A 1 200 ? 6.696 -2.657 12.889 1.00 96.88 200 PRO A O 1
ATOM 1479 N N . ALA A 1 201 ? 6.001 -4.481 14.007 1.00 97.94 201 ALA A N 1
ATOM 1480 C CA . ALA A 1 201 ? 6.365 -5.417 12.942 1.00 97.94 201 ALA A CA 1
ATOM 1481 C C . ALA A 1 201 ? 5.615 -5.118 11.634 1.00 97.94 201 ALA A C 1
ATOM 1483 O O . ALA A 1 201 ? 6.194 -5.191 10.550 1.00 97.94 201 ALA A O 1
ATOM 1484 N N . TYR A 1 202 ? 4.342 -4.715 11.720 1.00 98.44 202 TYR A N 1
ATOM 1485 C CA . TYR A 1 202 ? 3.587 -4.273 10.549 1.00 98.44 202 TYR A CA 1
ATOM 1486 C C . TYR A 1 202 ? 4.180 -3.003 9.934 1.00 98.44 202 TYR A C 1
ATOM 1488 O O . TYR A 1 202 ? 4.306 -2.918 8.712 1.00 98.44 202 TYR A O 1
ATOM 1496 N N . ALA A 1 203 ? 4.586 -2.023 10.749 1.00 96.88 203 ALA A N 1
ATOM 1497 C CA . ALA A 1 203 ? 5.234 -0.819 10.240 1.00 96.88 203 ALA A CA 1
ATOM 1498 C C . ALA A 1 203 ? 6.485 -1.174 9.420 1.00 96.88 203 ALA A C 1
ATOM 1500 O O . ALA A 1 203 ? 6.673 -0.612 8.337 1.00 96.88 203 ALA A O 1
ATOM 1501 N N . ASP A 1 204 ? 7.290 -2.129 9.889 1.00 96.94 204 ASP A N 1
ATOM 1502 C CA . ASP A 1 204 ? 8.525 -2.594 9.239 1.00 96.94 204 ASP A CA 1
ATOM 1503 C C . ASP A 1 204 ? 8.304 -3.386 7.945 1.00 96.94 204 ASP A C 1
ATOM 1505 O O . ASP A 1 204 ? 9.247 -3.616 7.195 1.00 96.94 204 ASP A O 1
ATOM 1509 N N . THR A 1 205 ? 7.051 -3.694 7.596 1.00 97.25 205 THR A N 1
ATOM 1510 C CA . THR A 1 205 ? 6.696 -4.218 6.265 1.00 97.25 205 THR A CA 1
ATOM 1511 C C . THR A 1 205 ? 6.561 -3.126 5.193 1.00 97.25 205 THR A C 1
ATOM 1513 O O . THR A 1 205 ? 6.197 -3.409 4.054 1.00 97.25 205 THR A O 1
ATOM 1516 N N . TYR A 1 206 ? 6.857 -1.866 5.529 1.00 95.88 206 TYR A N 1
ATOM 1517 C CA . TYR A 1 206 ? 6.767 -0.707 4.631 1.00 95.88 206 TYR A CA 1
ATOM 1518 C C . TYR A 1 206 ? 5.367 -0.527 4.009 1.00 95.88 206 TYR A C 1
ATOM 1520 O O . TYR A 1 206 ? 5.229 -0.481 2.783 1.00 95.88 206 TYR A O 1
ATOM 1528 N N . PRO A 1 207 ? 4.308 -0.349 4.821 1.00 97.06 207 PRO A N 1
ATOM 1529 C CA . PRO A 1 207 ? 2.930 -0.312 4.328 1.00 97.06 207 PRO A CA 1
ATOM 1530 C C . PRO A 1 207 ? 2.667 0.834 3.333 1.00 97.06 207 PRO A C 1
ATOM 1532 O O . PRO A 1 207 ? 1.841 0.701 2.436 1.00 97.06 207 PRO A O 1
ATOM 1535 N N . GLY A 1 208 ? 3.423 1.934 3.410 1.00 96.69 208 GLY A N 1
ATOM 1536 C CA . GLY A 1 208 ? 3.365 2.997 2.402 1.00 96.69 208 GLY A CA 1
ATOM 1537 C C . GLY A 1 208 ? 3.865 2.569 1.013 1.00 96.69 208 GLY A C 1
ATOM 1538 O O . GLY A 1 208 ? 3.335 3.021 0.004 1.00 96.69 208 GLY A O 1
ATOM 1539 N N . ALA A 1 209 ? 4.855 1.673 0.931 1.00 95.81 209 ALA A N 1
ATOM 1540 C CA . ALA A 1 209 ? 5.293 1.106 -0.346 1.00 95.81 209 ALA A CA 1
ATOM 1541 C C . ALA A 1 209 ? 4.252 0.129 -0.912 1.00 95.81 209 ALA A C 1
ATOM 1543 O O . ALA A 1 209 ? 4.015 0.124 -2.117 1.00 95.81 209 ALA A O 1
ATOM 1544 N N . GLN A 1 210 ? 3.584 -0.632 -0.041 1.00 96.69 210 GLN A N 1
ATOM 1545 C CA . GLN A 1 210 ? 2.486 -1.517 -0.433 1.00 96.69 210 GLN A CA 1
ATOM 1546 C C . GLN A 1 210 ? 1.302 -0.725 -1.008 1.00 96.69 210 GLN A C 1
ATOM 1548 O O . GLN A 1 210 ? 0.800 -1.090 -2.063 1.00 96.69 210 GLN A O 1
ATOM 1553 N N . VAL A 1 211 ? 0.920 0.410 -0.402 1.00 96.50 211 VAL A N 1
ATOM 1554 C CA . VAL A 1 211 ? -0.093 1.331 -0.968 1.00 96.50 211 VAL A CA 1
ATOM 1555 C C . VAL A 1 211 ? 0.255 1.740 -2.392 1.00 96.50 211 VAL A C 1
ATOM 1557 O O . VAL A 1 211 ? -0.576 1.623 -3.287 1.00 96.50 211 VAL A O 1
ATOM 1560 N N . ARG A 1 212 ? 1.495 2.180 -2.622 1.00 95.44 212 ARG A N 1
ATOM 1561 C CA . ARG A 1 212 ? 1.938 2.589 -3.960 1.00 95.44 212 ARG A CA 1
ATOM 1562 C C . ARG A 1 212 ? 1.924 1.432 -4.952 1.00 95.44 212 ARG A C 1
ATOM 1564 O O . ARG A 1 212 ? 1.627 1.648 -6.120 1.00 95.44 212 ARG A O 1
ATOM 1571 N N . ALA A 1 213 ? 2.220 0.213 -4.500 1.00 95.25 213 ALA A N 1
ATOM 1572 C CA . ALA A 1 213 ? 2.079 -0.973 -5.336 1.00 95.25 213 ALA A CA 1
ATOM 1573 C C . ALA A 1 213 ? 0.611 -1.211 -5.725 1.00 95.25 213 ALA A C 1
ATOM 1575 O O . ALA A 1 213 ? 0.344 -1.469 -6.893 1.00 95.25 213 ALA A O 1
ATOM 1576 N N . VAL A 1 214 ? -0.338 -1.055 -4.792 1.00 95.56 214 VAL A N 1
ATOM 1577 C CA . VAL A 1 214 ? -1.778 -1.182 -5.086 1.00 95.56 214 VAL A CA 1
ATOM 1578 C C . VAL A 1 214 ? -2.212 -0.120 -6.095 1.00 95.56 214 VAL A C 1
ATOM 1580 O O . VAL A 1 214 ? -2.804 -0.465 -7.110 1.00 95.56 214 VAL A O 1
ATOM 1583 N N . VAL A 1 215 ? -1.844 1.150 -5.880 1.00 94.62 215 VAL A N 1
ATOM 1584 C CA . VAL A 1 215 ? -2.150 2.238 -6.826 1.00 94.62 215 VAL A CA 1
ATOM 1585 C C . VAL A 1 215 ? -1.594 1.921 -8.218 1.00 94.62 215 VAL A C 1
ATOM 1587 O O . VAL A 1 215 ? -2.339 1.975 -9.191 1.00 94.62 215 VAL A O 1
ATOM 1590 N N . ARG A 1 216 ? -0.323 1.508 -8.326 1.00 92.44 216 ARG A N 1
ATOM 1591 C CA . ARG A 1 216 ? 0.300 1.132 -9.610 1.00 92.44 216 ARG A CA 1
ATOM 1592 C C . ARG A 1 216 ? -0.361 -0.070 -10.283 1.00 92.44 216 ARG A C 1
ATOM 1594 O O . ARG A 1 216 ? -0.442 -0.105 -11.504 1.00 92.44 216 ARG A O 1
ATOM 1601 N N . ALA A 1 217 ? -0.803 -1.060 -9.514 1.00 92.50 217 ALA A N 1
ATOM 1602 C CA . ALA A 1 217 ? -1.524 -2.203 -10.063 1.00 92.50 217 ALA A CA 1
ATOM 1603 C C . ALA A 1 217 ? -2.901 -1.782 -10.613 1.00 92.50 217 ALA A C 1
ATOM 1605 O O . ALA A 1 217 ? -3.325 -2.283 -11.654 1.00 92.50 217 ALA A O 1
ATOM 1606 N N . SER A 1 218 ? -3.574 -0.830 -9.958 1.00 89.19 218 SER A N 1
ATOM 1607 C CA . SER A 1 218 ? -4.891 -0.325 -10.364 1.00 89.19 218 SER A CA 1
ATOM 1608 C C . SER A 1 218 ? -4.848 0.674 -11.530 1.00 89.19 218 SER A C 1
ATOM 1610 O O . SER A 1 218 ? -5.776 0.693 -12.337 1.00 89.19 218 SER A O 1
ATOM 1612 N N . THR A 1 219 ? -3.782 1.470 -11.692 1.00 80.12 219 THR A N 1
ATOM 1613 C CA . THR A 1 219 ? -3.675 2.470 -12.782 1.00 80.12 219 THR A CA 1
ATOM 1614 C C . THR A 1 219 ? -3.648 1.861 -14.183 1.00 80.12 219 THR A C 1
ATOM 1616 O O . THR A 1 219 ? -3.915 2.557 -15.158 1.00 80.12 219 THR A O 1
ATOM 1619 N N . ALA A 1 220 ? -3.383 0.559 -14.314 1.00 66.19 220 ALA A N 1
ATOM 1620 C CA . ALA A 1 220 ? -3.517 -0.147 -15.587 1.00 66.19 220 ALA A CA 1
ATOM 1621 C C . ALA A 1 220 ? -4.978 -0.233 -16.085 1.00 66.19 220 ALA A C 1
ATOM 1623 O O . ALA A 1 220 ? -5.198 -0.550 -17.256 1.00 66.19 220 ALA A O 1
ATOM 1624 N N . ARG A 1 221 ? -5.971 0.012 -15.213 1.00 62.97 221 ARG A N 1
ATOM 1625 C CA . ARG A 1 221 ? -7.405 -0.184 -15.496 1.00 62.97 221 ARG A CA 1
ATOM 1626 C C . ARG A 1 221 ? -8.317 0.969 -15.064 1.00 62.97 221 ARG A C 1
ATOM 1628 O O . ARG A 1 221 ? -9.455 1.004 -15.521 1.00 62.97 221 ARG A O 1
ATOM 1635 N N . ASP A 1 222 ? -7.845 1.867 -14.203 1.00 62.19 222 ASP A N 1
ATOM 1636 C CA . ASP A 1 222 ? -8.655 2.883 -13.521 1.00 62.19 222 ASP A CA 1
ATOM 1637 C C . ASP A 1 222 ? -8.244 4.322 -13.895 1.00 62.19 222 ASP A C 1
ATOM 1639 O O . ASP A 1 222 ? -7.091 4.585 -14.239 1.00 62.19 222 ASP A O 1
ATOM 1643 N N . ASP A 1 223 ? -9.181 5.267 -13.801 1.00 61.91 223 ASP A N 1
ATOM 1644 C CA . ASP A 1 223 ? -9.036 6.682 -14.187 1.00 61.91 223 ASP A CA 1
ATOM 1645 C C . ASP A 1 223 ? -8.289 7.553 -13.152 1.00 61.91 223 ASP A C 1
ATOM 1647 O O . ASP A 1 223 ? -8.292 8.783 -13.239 1.00 61.91 223 ASP A O 1
ATOM 1651 N N . GLY A 1 224 ? -7.604 6.918 -12.197 1.00 66.81 224 GLY A N 1
ATOM 1652 C CA . GLY A 1 224 ? -6.881 7.574 -11.104 1.00 66.81 224 GLY A CA 1
ATOM 1653 C C . GLY A 1 224 ? -7.634 7.596 -9.768 1.00 66.81 224 GLY A C 1
ATOM 1654 O O . GLY A 1 224 ? -7.135 8.188 -8.811 1.00 66.81 224 GLY A O 1
ATOM 1655 N N . SER A 1 225 ? -8.792 6.935 -9.661 1.00 85.00 225 SER A N 1
ATOM 1656 C CA . SER A 1 225 ? -9.606 6.910 -8.436 1.00 85.00 225 SER A CA 1
ATOM 1657 C C . SER A 1 225 ? -9.069 5.998 -7.315 1.00 85.00 225 SER A C 1
ATOM 1659 O O . SER A 1 225 ? -9.408 6.192 -6.145 1.00 85.00 225 SER A O 1
ATOM 1661 N N . ALA A 1 226 ? -8.188 5.037 -7.618 1.00 92.69 226 ALA A N 1
ATOM 1662 C CA . ALA A 1 226 ? -7.657 4.065 -6.652 1.00 92.69 226 ALA A CA 1
ATOM 1663 C C . ALA A 1 226 ? -7.055 4.692 -5.378 1.00 92.69 226 ALA A C 1
ATOM 1665 O O . ALA A 1 226 ? -7.342 4.236 -4.269 1.00 92.69 226 ALA A O 1
ATOM 1666 N N . ALA A 1 227 ? -6.256 5.759 -5.505 1.00 94.56 227 ALA A N 1
ATOM 1667 C CA . ALA A 1 227 ? -5.672 6.445 -4.348 1.00 94.56 227 ALA A CA 1
ATOM 1668 C C . ALA A 1 227 ? -6.757 7.050 -3.440 1.00 94.56 227 ALA A C 1
ATOM 1670 O O . ALA A 1 227 ? -6.683 6.937 -2.214 1.00 94.56 227 ALA A O 1
ATOM 1671 N N . GLN A 1 228 ? -7.803 7.620 -4.041 1.00 95.12 228 GLN A N 1
ATOM 1672 C CA . GLN A 1 228 ? -8.949 8.169 -3.323 1.00 95.12 228 GLN A CA 1
ATOM 1673 C C . GLN A 1 228 ? -9.765 7.073 -2.630 1.00 95.12 228 GLN A C 1
ATOM 1675 O O . GLN A 1 228 ? -10.087 7.215 -1.450 1.00 95.12 228 GLN A O 1
ATOM 1680 N N . HIS A 1 229 ? -10.024 5.948 -3.303 1.00 95.44 229 HIS A N 1
ATOM 1681 C CA . HIS A 1 229 ? -10.691 4.794 -2.696 1.00 95.44 229 HIS A CA 1
ATOM 1682 C C . HIS A 1 229 ? -9.919 4.248 -1.490 1.00 95.44 229 HIS A C 1
ATOM 1684 O O . HIS A 1 229 ? -10.504 4.021 -0.430 1.00 95.44 229 HIS A O 1
ATOM 1690 N N . LEU A 1 230 ? -8.596 4.103 -1.608 1.00 97.50 230 LEU A N 1
ATOM 1691 C CA . LEU A 1 230 ? -7.742 3.666 -0.504 1.00 97.50 230 LEU A CA 1
ATOM 1692 C C . LEU A 1 230 ? -7.777 4.649 0.674 1.00 97.50 230 LEU A C 1
ATOM 1694 O O . LEU A 1 230 ? -7.884 4.221 1.827 1.00 97.50 230 LEU A O 1
ATOM 1698 N N . ALA A 1 231 ? -7.718 5.952 0.390 1.00 97.81 231 ALA A N 1
ATOM 1699 C CA . ALA A 1 231 ? -7.712 7.013 1.389 1.00 97.81 231 ALA A CA 1
ATOM 1700 C C . ALA A 1 231 ? -9.034 7.101 2.171 1.00 97.81 231 ALA A C 1
ATOM 1702 O O . ALA A 1 231 ? -9.023 7.183 3.405 1.00 97.81 231 ALA A O 1
ATOM 1703 N N . GLU A 1 232 ? -10.174 7.032 1.482 1.00 97.75 232 GLU A N 1
ATOM 1704 C CA . GLU A 1 232 ? -11.499 7.021 2.114 1.00 97.75 232 GLU A CA 1
ATOM 1705 C C . GLU A 1 232 ? -11.779 5.707 2.852 1.00 97.75 232 GLU A C 1
ATOM 1707 O O . GLU A 1 232 ? -12.334 5.712 3.957 1.00 97.75 232 GLU A O 1
ATOM 1712 N N . GLY A 1 233 ? -11.335 4.579 2.292 1.00 98.06 233 GLY A N 1
ATOM 1713 C CA . GLY A 1 233 ? -11.410 3.276 2.944 1.00 98.06 233 GLY A CA 1
ATOM 1714 C C . GLY A 1 233 ? -10.649 3.245 4.268 1.00 98.06 233 GLY A C 1
ATOM 1715 O O . GLY A 1 233 ? -11.154 2.717 5.260 1.00 98.06 233 GLY A O 1
ATOM 1716 N N . LEU A 1 234 ? -9.468 3.873 4.331 1.00 98.12 234 LEU A N 1
ATOM 1717 C CA . LEU A 1 234 ? -8.685 3.952 5.566 1.00 98.12 234 LEU A CA 1
ATOM 1718 C C . LEU A 1 234 ? -9.410 4.773 6.643 1.00 98.12 234 LEU A C 1
ATOM 1720 O O . LEU A 1 234 ? -9.490 4.333 7.790 1.00 98.12 234 LEU A O 1
ATOM 1724 N N . LEU A 1 235 ? -9.978 5.934 6.289 1.00 97.62 235 LEU A N 1
ATOM 1725 C CA . LEU A 1 235 ? -10.788 6.725 7.226 1.00 97.62 235 LEU A CA 1
ATOM 1726 C C . LEU A 1 235 ? -11.984 5.917 7.741 1.00 97.62 235 LEU A C 1
ATOM 1728 O O . LEU A 1 235 ? -12.235 5.879 8.946 1.00 97.62 235 LEU A O 1
ATOM 1732 N N . THR A 1 236 ? -12.679 5.218 6.843 1.00 97.44 236 THR A N 1
ATOM 1733 C CA . THR A 1 236 ? -13.820 4.362 7.190 1.00 97.44 236 THR A CA 1
ATOM 1734 C C . THR A 1 236 ? -13.405 3.273 8.178 1.00 97.44 236 THR A C 1
ATOM 1736 O O . THR A 1 236 ? -14.016 3.132 9.240 1.00 97.44 236 THR A O 1
ATOM 1739 N N . ALA A 1 237 ? -12.311 2.566 7.897 1.00 97.19 237 ALA A N 1
ATOM 1740 C CA . ALA A 1 237 ? -11.800 1.498 8.746 1.00 97.19 237 ALA A CA 1
ATOM 1741 C C . ALA A 1 237 ? -11.356 1.982 10.137 1.00 97.19 237 ALA A C 1
ATOM 1743 O O . ALA A 1 237 ? -11.575 1.287 11.132 1.00 97.19 237 ALA A O 1
ATOM 1744 N N . LEU A 1 238 ? -10.788 3.189 10.229 1.00 95.94 238 LEU A N 1
ATOM 1745 C CA . LEU A 1 238 ? -10.421 3.821 11.501 1.00 95.94 238 LEU A CA 1
ATOM 1746 C C . LEU A 1 238 ? -11.647 4.181 12.357 1.00 95.94 238 LEU A C 1
ATOM 1748 O O . LEU A 1 238 ? -11.559 4.153 13.583 1.00 95.94 238 LEU A O 1
ATOM 1752 N N . THR A 1 239 ? -12.792 4.477 11.735 1.00 93.38 239 THR A N 1
ATOM 1753 C CA . THR A 1 239 ? -14.057 4.756 12.446 1.00 93.38 239 THR A CA 1
ATOM 1754 C C . THR A 1 239 ? -14.906 3.518 12.742 1.00 93.38 239 THR A C 1
ATOM 1756 O O . THR A 1 239 ? -15.891 3.613 13.477 1.00 93.38 239 THR A O 1
ATOM 1759 N N . ALA A 1 240 ? -14.558 2.351 12.190 1.00 87.50 240 ALA A N 1
ATOM 1760 C CA . ALA A 1 240 ? -15.396 1.163 12.289 1.00 87.50 240 ALA A CA 1
ATOM 1761 C C . ALA A 1 240 ? -15.570 0.725 13.760 1.00 87.50 240 ALA A C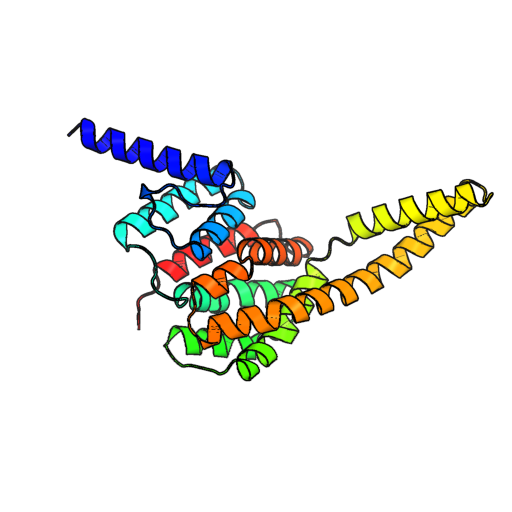 1
ATOM 1763 O O . ALA A 1 240 ? -14.571 0.465 14.442 1.00 87.50 240 ALA A O 1
ATOM 1764 N N . PRO A 1 241 ? -16.809 0.565 14.267 1.00 77.81 241 PRO A N 1
ATOM 1765 C CA . PRO A 1 241 ? -17.049 0.234 15.671 1.00 77.81 241 PRO A CA 1
ATOM 1766 C C . PRO A 1 241 ? -16.450 -1.129 16.016 1.00 77.81 241 PRO A C 1
ATOM 1768 O O . PRO A 1 241 ? -16.587 -2.067 15.230 1.00 77.81 241 PRO A O 1
ATOM 1771 N N . ARG A 1 242 ? -15.803 -1.247 17.184 1.00 68.75 242 ARG A N 1
ATOM 1772 C CA . ARG A 1 242 ? -15.382 -2.539 17.752 1.00 68.75 242 ARG A CA 1
ATOM 1773 C C . ARG A 1 242 ? -16.654 -3.348 18.036 1.00 68.75 242 ARG A C 1
ATOM 1775 O O . ARG A 1 242 ? -17.450 -2.929 18.870 1.00 68.75 242 ARG A O 1
ATOM 1782 N N . ARG A 1 243 ? -16.883 -4.413 17.268 1.00 56.84 243 ARG A N 1
ATOM 1783 C CA . ARG A 1 243 ? -18.005 -5.340 17.460 1.00 56.84 243 ARG A CA 1
ATOM 1784 C C . ARG A 1 243 ? -17.544 -6.528 18.279 1.00 56.84 243 ARG A C 1
ATOM 1786 O O . ARG A 1 243 ? -16.375 -6.920 18.071 1.00 56.84 243 ARG A O 1
#

pLDDT: mean 92.29, std 8.69, range [53.44, 98.62]

Foldseek 3Di:
DVVVVVVVVVLLVQQVVCLVVLPQDGDPVQQEFNQVSLQLSLLLVLDDVVVSSVLSVLVSVLCVPVNYDDFCLLVLQLCQVFLLVLLCVLQVDDLPQVNVLSVCVNLVHADALVSQLVSCLVVLLSLQLLLQPLPVLLVVQLVVQLVVCVVVPDDNVVSNVRSNVRSVVCSNVVSNVRSNVLSVVLSSLVSVCSNVSNSVSSSVSSVSVSLSSSQSSNVVPDPSCSSVSSSVSSSVSSPDDND

Secondary structure (DSSP, 8-state):
-HHHHHHHHHHHHHHHHHHHTT-SS--GGG---HHHHHHHHHHHHHS-HHHHHHHHHHHHHHHHHH-SPPSSHHHHHHIIIIIHHHHHHHH----HHHHHHHHHHTTT----HHHHHHHHHHHHHHHHHHSS-HHHHHHHHHHHHHHHHHHTT--HHHHHHHHHHHHHHHHHHHHHHHHHHHHHHHHHHHHHHHHHT-HHHHHTT-HHHHHHHHHHHHTTTSSS-HHHHHHHHHHHHHH----